Protein AF-A0A1E5FZV3-F1 (afdb_monomer_lite)

Sequence (337 aa):
MTRLLKSSIAKIIMAIVLLFLLVWGAISLYYYNQHVVTIKKFPIGERFETSDGIVFIHSIELHNFDRKFDLDNPKVDFFFNKLLPITPKRFHMTVGKVFWFYNKPYNFELSTNKDVPGKIMTLNGLYVPINDDVESLYNIISADVVVEQTGYFLTGRQTGLKRFMSSNIFAFHSRDRFFVNGYDPDSNEQLIIRILDKITDETHQIKIQPQWLTKKYNYFNRPPEQYSFTPENTISEFISAAVYSDDINSAKALIHPDIQDFPWGQINHNMWSLTRTSEIYYQDRHLGYKDVFEKKILFGNLYSSDFNAIAEQSFYITQHDKEWRLIDIGSLIERDI

Organism: NCBI:txid766136

Foldseek 3Di:
DVVVVVVVVVVVVVVVVVVVVVVVVVLLVVLQVLFKWKKWKFADQDWDDFPFWIKTWQIKIKTLWDFPPPCVPVLVVCLPVPVQVPDDPVCNVVVVLVSVSSDNGIDNCLDPDPVWGKMKMKTKIKIAGPDQPPPDPLQFKFKWKAFPVPRHTRWDGWDDWDDAVPESMIITMTMDMDTVVRDPLVDQTKMKIWMAGNVVRDIDIDIDRGPIDMDIATSVRHDADPPCQDLVVLVVQLCCCVPVVVNVVSNVVQADPPDPPAPSVQSPDDQPVQWDGKYKYFPQDDPHDGRKMKIKTFGADPPDPDGDGQWIKIWIWDDDPSHIHTHHIGHIGGDDD

pLDDT: mean 89.44, std 9.22, range [49.88, 98.31]

Structure (mmCIF, N/CA/C/O backbone):
data_AF-A0A1E5FZV3-F1
#
_entry.id   AF-A0A1E5FZV3-F1
#
loop_
_atom_site.group_PDB
_atom_site.id
_atom_site.type_symbol
_atom_site.label_atom_id
_atom_site.label_alt_id
_atom_site.label_comp_id
_atom_site.label_asym_id
_atom_site.label_entity_id
_atom_site.label_seq_id
_atom_site.pdbx_PDB_ins_code
_atom_site.Cartn_x
_atom_site.Cartn_y
_atom_site.Cartn_z
_atom_site.occupancy
_atom_site.B_iso_or_equiv
_atom_site.auth_seq_id
_atom_site.auth_comp_id
_atom_site.auth_asym_id
_atom_site.auth_atom_id
_atom_site.pdbx_PDB_model_num
ATOM 1 N N . MET A 1 1 ? 53.776 21.644 -35.896 1.00 55.41 1 MET A N 1
ATOM 2 C CA . MET A 1 1 ? 52.819 22.681 -35.440 1.00 55.41 1 MET A CA 1
ATOM 3 C C . MET A 1 1 ? 51.380 22.154 -35.310 1.00 55.41 1 MET A C 1
ATOM 5 O O . MET A 1 1 ? 50.784 22.304 -34.254 1.00 55.41 1 MET A O 1
ATOM 9 N N . THR A 1 2 ? 50.845 21.432 -36.301 1.00 58.91 2 THR A N 1
ATOM 10 C CA . THR A 1 2 ? 49.480 20.849 -36.297 1.00 58.91 2 THR A CA 1
ATOM 11 C C . THR A 1 2 ? 49.184 19.830 -35.178 1.00 58.91 2 THR A C 1
ATOM 13 O O . THR A 1 2 ? 48.068 19.804 -34.665 1.00 58.91 2 THR A O 1
ATOM 16 N N . ARG A 1 3 ? 50.161 19.019 -34.734 1.00 57.06 3 ARG A N 1
ATOM 17 C CA . ARG A 1 3 ? 49.989 18.087 -33.590 1.00 57.06 3 ARG A CA 1
ATOM 18 C C . ARG A 1 3 ? 49.843 18.792 -32.230 1.00 57.06 3 ARG A C 1
ATOM 20 O O . ARG A 1 3 ? 49.067 18.331 -31.398 1.00 57.06 3 ARG A O 1
ATOM 27 N N . LEU A 1 4 ? 50.541 19.911 -32.018 1.00 57.19 4 LEU A N 1
ATOM 28 C CA . LEU A 1 4 ? 50.471 20.684 -30.768 1.00 57.19 4 LEU A CA 1
ATOM 29 C C . LEU A 1 4 ? 49.135 21.439 -30.648 1.00 57.19 4 LEU A C 1
ATOM 31 O O . LEU A 1 4 ? 48.517 21.423 -29.588 1.00 57.19 4 LEU A O 1
ATOM 35 N N . LEU A 1 5 ? 48.634 21.995 -31.758 1.00 61.34 5 LEU A N 1
ATOM 36 C CA . LEU A 1 5 ? 47.302 22.611 -31.836 1.00 61.34 5 LEU A CA 1
ATOM 37 C C . LEU A 1 5 ? 46.170 21.600 -31.576 1.00 61.34 5 LEU A C 1
ATOM 39 O O . LEU A 1 5 ? 45.280 21.882 -30.778 1.00 61.34 5 LEU A O 1
ATOM 43 N N . LYS A 1 6 ? 46.232 20.392 -32.161 1.00 66.88 6 LYS A N 1
ATOM 44 C CA . LYS A 1 6 ? 45.247 19.323 -31.893 1.00 66.88 6 LYS A CA 1
ATOM 45 C C . LYS A 1 6 ? 45.240 18.869 -30.427 1.00 66.88 6 LYS A C 1
ATOM 47 O O . LYS A 1 6 ? 44.169 18.640 -29.875 1.00 66.88 6 LYS A O 1
ATOM 52 N N . SER A 1 7 ? 46.413 18.773 -29.794 1.00 73.62 7 SER A N 1
ATOM 53 C CA . SER A 1 7 ? 46.536 18.419 -28.370 1.00 73.62 7 SER A CA 1
ATOM 54 C C . SER A 1 7 ? 45.921 19.486 -27.453 1.00 73.62 7 SER A C 1
ATOM 56 O O . SER A 1 7 ? 45.236 19.145 -26.492 1.00 73.62 7 SER A O 1
ATOM 58 N N . SER A 1 8 ? 46.097 20.772 -27.778 1.00 80.12 8 SER A N 1
ATOM 59 C CA . SER A 1 8 ? 45.497 21.882 -27.023 1.00 80.12 8 SER A CA 1
ATOM 60 C C . SER A 1 8 ? 43.967 21.911 -27.144 1.00 80.12 8 SER A C 1
ATOM 62 O O . SER A 1 8 ? 43.266 21.971 -26.136 1.00 80.12 8 SER A O 1
ATOM 64 N N . ILE A 1 9 ? 43.433 21.759 -28.362 1.00 88.62 9 ILE A N 1
ATOM 65 C CA . ILE A 1 9 ? 41.981 21.741 -28.610 1.00 88.62 9 ILE A CA 1
ATOM 66 C C . ILE A 1 9 ? 41.310 20.552 -27.908 1.00 88.62 9 ILE A C 1
ATOM 68 O O . ILE A 1 9 ? 40.277 20.725 -27.266 1.00 88.62 9 ILE A O 1
ATOM 72 N N . ALA A 1 10 ? 41.909 19.358 -27.967 1.00 89.75 10 ALA A N 1
ATOM 73 C CA . ALA A 1 10 ? 41.372 18.177 -27.291 1.00 89.75 10 ALA A CA 1
ATOM 74 C C . ALA A 1 10 ? 41.296 18.362 -25.765 1.00 89.75 10 ALA A C 1
ATOM 76 O O . ALA A 1 10 ? 40.298 17.986 -25.154 1.00 89.75 10 ALA A O 1
ATOM 77 N N . LYS A 1 11 ? 42.309 18.992 -25.152 1.00 92.50 11 LYS A N 1
ATOM 78 C CA . LYS A 1 11 ? 42.306 19.316 -23.716 1.00 92.50 11 LYS A CA 1
ATOM 79 C C . LYS A 1 11 ? 41.197 20.301 -23.350 1.00 92.50 11 LYS A C 1
ATOM 81 O O . LYS A 1 11 ? 40.550 20.112 -22.326 1.00 92.50 11 LYS A O 1
ATOM 86 N N . ILE A 1 12 ? 40.954 21.310 -24.188 1.00 93.81 12 ILE A N 1
ATOM 87 C CA . ILE A 1 12 ? 39.871 22.282 -23.980 1.00 93.81 12 ILE A CA 1
ATOM 88 C C . ILE A 1 12 ? 38.505 21.594 -24.075 1.00 93.81 12 ILE A C 1
ATOM 90 O O . ILE A 1 12 ? 37.686 21.753 -23.175 1.00 93.81 12 ILE A O 1
ATOM 94 N N . ILE A 1 13 ? 38.269 20.781 -25.112 1.00 95.00 13 ILE A N 1
ATOM 95 C CA . ILE A 1 13 ? 37.017 20.017 -25.258 1.00 95.00 13 ILE A CA 1
ATOM 96 C C . ILE A 1 13 ? 36.813 19.099 -24.050 1.00 95.00 13 ILE A C 1
ATOM 98 O O . ILE A 1 13 ? 35.733 19.083 -23.468 1.00 95.00 13 ILE A O 1
ATOM 102 N N . MET A 1 14 ? 37.856 18.376 -23.633 1.00 96.06 14 MET A N 1
ATOM 103 C CA . MET A 1 14 ? 37.793 17.503 -22.462 1.00 96.06 14 MET A CA 1
ATOM 104 C C . MET A 1 14 ? 37.457 18.286 -21.187 1.00 96.06 14 MET A C 1
ATOM 106 O O . MET A 1 14 ? 36.609 17.847 -20.418 1.00 96.06 14 MET A O 1
ATOM 110 N N . ALA A 1 15 ? 38.062 19.459 -20.979 1.00 96.12 15 ALA A N 1
ATOM 111 C CA . ALA A 1 15 ? 37.757 20.317 -19.837 1.00 96.12 15 ALA A CA 1
ATOM 112 C C . ALA A 1 15 ? 36.300 20.808 -19.851 1.00 96.12 15 ALA A C 1
ATOM 114 O O . ALA A 1 15 ? 35.645 20.790 -18.812 1.00 96.12 15 ALA A O 1
ATOM 115 N N . ILE A 1 16 ? 35.768 21.184 -21.019 1.00 96.62 16 ILE A N 1
ATOM 116 C CA . ILE A 1 16 ? 34.362 21.591 -21.176 1.00 96.62 16 ILE A CA 1
ATOM 117 C C . ILE A 1 16 ? 33.421 20.424 -20.865 1.00 96.62 16 ILE A C 1
ATOM 119 O O . ILE A 1 16 ? 32.456 20.599 -20.125 1.00 96.62 16 ILE A O 1
ATOM 123 N N . VAL A 1 17 ? 33.708 19.227 -21.386 1.00 96.81 17 VAL A N 1
ATOM 124 C CA . VAL A 1 17 ? 32.912 18.022 -21.109 1.00 96.81 17 VAL A CA 1
ATOM 125 C C . VAL A 1 17 ? 32.944 17.684 -19.618 1.00 96.81 17 VAL A C 1
ATOM 127 O O . VAL A 1 17 ? 31.898 17.413 -19.036 1.00 96.81 17 VAL A O 1
ATOM 130 N N . LEU A 1 18 ? 34.112 17.754 -18.976 1.00 97.19 18 LEU A N 1
ATOM 131 C CA . LEU A 1 18 ? 34.241 17.524 -17.536 1.00 97.19 18 LEU A CA 1
ATOM 132 C C . LEU A 1 18 ? 33.460 18.558 -16.722 1.00 97.19 18 LEU A C 1
ATOM 134 O O . LEU A 1 18 ? 32.739 18.179 -15.804 1.00 97.19 18 LEU A O 1
ATOM 138 N N . LEU A 1 19 ? 33.546 19.843 -17.075 1.00 97.44 19 LEU A N 1
ATOM 139 C CA . LEU A 1 19 ? 32.776 20.898 -16.417 1.00 97.44 19 LEU A CA 1
ATOM 140 C C . LEU A 1 19 ? 31.269 20.659 -16.564 1.00 97.44 19 LEU A C 1
ATOM 142 O O . LEU A 1 19 ? 30.533 20.754 -15.584 1.00 97.44 19 LEU A O 1
ATOM 146 N N . PHE A 1 20 ? 30.814 20.298 -17.765 1.00 97.44 20 PHE A N 1
ATOM 147 C CA . PHE A 1 20 ? 29.417 19.959 -18.015 1.00 97.44 20 PHE A CA 1
ATOM 148 C C . PHE A 1 20 ? 28.961 18.770 -17.159 1.00 97.44 20 PHE A C 1
ATOM 150 O O . PHE A 1 20 ? 27.920 18.851 -16.511 1.00 97.44 20 PHE A O 1
ATOM 157 N N . LEU A 1 21 ? 29.756 17.698 -17.095 1.00 97.44 21 LEU A N 1
ATOM 158 C CA . LEU A 1 21 ? 29.459 16.527 -16.267 1.00 97.44 21 LEU A CA 1
ATOM 159 C C . LEU A 1 21 ? 29.443 16.858 -14.770 1.00 97.44 21 LEU A C 1
ATOM 161 O O . LEU A 1 21 ? 28.591 16.341 -14.055 1.00 97.44 21 LEU A O 1
ATOM 165 N N . LEU A 1 22 ? 30.331 17.736 -14.295 1.00 97.69 22 LEU A N 1
ATOM 166 C CA . LEU A 1 22 ? 30.345 18.192 -12.902 1.00 97.69 22 LEU A CA 1
ATOM 167 C C . LEU A 1 22 ? 29.087 18.993 -12.557 1.00 97.69 22 LEU A C 1
ATOM 169 O O . LEU A 1 22 ? 28.439 18.710 -11.549 1.00 97.69 22 LEU A O 1
ATOM 173 N N . VAL A 1 23 ? 28.707 19.955 -13.404 1.00 97.44 23 VAL A N 1
ATOM 174 C CA . VAL A 1 23 ? 27.480 20.746 -13.221 1.00 97.44 23 VAL A CA 1
ATOM 175 C C . VAL A 1 23 ? 26.252 19.838 -13.260 1.00 97.44 23 VAL A C 1
ATOM 177 O O . VAL A 1 23 ? 25.389 19.915 -12.385 1.00 97.44 23 VAL A O 1
ATOM 180 N N . TRP A 1 24 ? 26.191 18.928 -14.233 1.00 96.69 24 TRP A N 1
ATOM 181 C CA . TRP A 1 24 ? 25.109 17.956 -14.347 1.00 96.69 24 TRP A CA 1
ATOM 182 C C . TRP A 1 24 ? 25.044 17.013 -13.137 1.00 96.69 24 TRP A C 1
ATOM 184 O O . TRP A 1 24 ? 23.954 16.745 -12.625 1.00 96.69 24 TRP A O 1
ATOM 194 N N . GLY A 1 25 ? 26.191 16.562 -12.628 1.00 97.69 25 GLY A N 1
ATOM 195 C CA . GLY A 1 25 ? 26.296 15.747 -11.420 1.00 97.69 25 GLY A CA 1
ATOM 196 C C . GLY A 1 25 ? 25.789 16.479 -10.177 1.00 97.69 25 GLY A C 1
ATOM 197 O O . GLY A 1 25 ? 24.990 15.921 -9.429 1.00 97.69 25 GLY A O 1
ATOM 198 N N . ALA A 1 26 ? 26.164 17.748 -9.996 1.00 97.50 26 ALA A N 1
ATOM 199 C CA . ALA A 1 26 ? 25.691 18.576 -8.885 1.00 97.50 26 ALA A CA 1
ATOM 200 C C . ALA A 1 26 ? 24.166 18.791 -8.925 1.00 97.50 26 ALA A C 1
ATOM 202 O O . ALA A 1 26 ? 23.488 18.629 -7.909 1.00 97.50 26 ALA A O 1
ATOM 203 N N . ILE A 1 27 ? 23.607 19.085 -10.106 1.00 96.00 27 ILE A N 1
ATOM 204 C CA . ILE A 1 27 ? 22.152 19.205 -10.298 1.00 96.00 27 ILE A CA 1
ATOM 205 C C . ILE A 1 27 ? 21.464 17.868 -10.005 1.00 96.00 27 ILE A C 1
ATOM 207 O O . ILE A 1 27 ? 20.441 17.825 -9.323 1.00 96.00 27 ILE A O 1
ATOM 211 N N . SER A 1 28 ? 22.026 16.762 -10.489 1.00 96.12 28 SER A N 1
ATOM 212 C CA . SER A 1 28 ? 21.455 15.431 -10.278 1.00 96.12 28 SER A CA 1
ATOM 213 C C . SER A 1 28 ? 21.471 15.029 -8.806 1.00 96.12 28 SER A C 1
ATOM 215 O O . SER A 1 28 ? 20.482 14.491 -8.319 1.00 96.12 28 SER A O 1
ATOM 217 N N . LEU A 1 29 ? 22.538 15.358 -8.072 1.00 96.31 29 LEU A N 1
ATOM 218 C CA . LEU A 1 29 ? 22.616 15.152 -6.627 1.00 96.31 29 LEU A CA 1
ATOM 219 C C . LEU A 1 29 ? 21.570 15.988 -5.876 1.00 96.31 29 LEU A C 1
ATOM 221 O O . LEU A 1 29 ? 20.912 15.473 -4.971 1.00 96.31 29 LEU A O 1
ATOM 225 N N . TYR A 1 30 ? 21.369 17.250 -6.274 1.00 95.38 30 TYR A N 1
ATOM 226 C CA . TYR A 1 30 ? 20.310 18.092 -5.714 1.00 95.38 30 TYR A CA 1
ATOM 227 C C . TYR A 1 30 ? 18.936 17.431 -5.863 1.00 95.38 30 TYR A C 1
ATOM 229 O O . TYR A 1 30 ? 18.224 17.286 -4.870 1.00 95.38 30 TYR A O 1
ATOM 237 N N . TYR A 1 31 ? 18.581 16.981 -7.072 1.00 93.75 31 TYR A N 1
ATOM 238 C CA . TYR A 1 31 ? 17.298 16.319 -7.314 1.00 93.75 31 TYR A CA 1
ATOM 239 C C . TYR A 1 31 ? 17.195 14.964 -6.622 1.00 93.75 31 TYR A C 1
ATOM 241 O O . TYR A 1 31 ? 16.160 14.689 -6.027 1.00 93.75 31 TYR A O 1
ATOM 249 N N . TYR A 1 32 ? 18.259 14.159 -6.603 1.00 95.00 32 TYR A N 1
ATOM 250 C CA . TYR A 1 32 ? 18.288 12.903 -5.853 1.00 95.00 32 TYR A CA 1
ATOM 251 C C . TYR A 1 32 ? 17.895 13.114 -4.386 1.00 95.00 32 TYR A C 1
ATOM 253 O O . TYR A 1 32 ? 17.026 12.407 -3.878 1.00 95.00 32 TYR A O 1
ATOM 261 N N . ASN A 1 33 ? 18.447 14.142 -3.735 1.00 92.75 33 ASN A N 1
ATOM 262 C CA . ASN A 1 33 ? 18.107 14.476 -2.352 1.00 92.75 33 ASN A CA 1
ATOM 263 C C . ASN A 1 33 ? 16.641 14.912 -2.177 1.00 92.75 33 ASN A C 1
ATOM 265 O O . ASN A 1 33 ? 16.078 14.690 -1.111 1.00 92.75 33 ASN A O 1
ATOM 269 N N . GLN A 1 34 ? 15.990 15.465 -3.210 1.00 91.38 34 GLN A N 1
ATOM 270 C CA . GLN A 1 34 ? 14.550 15.772 -3.177 1.00 91.38 34 GLN A CA 1
ATOM 271 C C . GLN A 1 34 ? 13.666 14.515 -3.197 1.00 91.38 34 GLN A C 1
ATOM 273 O O . GLN A 1 34 ? 12.489 14.605 -2.859 1.00 91.38 34 GLN A O 1
ATOM 278 N N . HIS A 1 35 ? 14.205 13.357 -3.592 1.00 92.06 35 HIS A N 1
ATOM 279 C CA . HIS A 1 35 ? 13.487 12.077 -3.559 1.00 92.06 35 HIS A CA 1
ATOM 280 C C . HIS A 1 35 ? 13.679 11.318 -2.247 1.00 92.06 35 HIS A C 1
ATOM 282 O O . HIS A 1 35 ? 12.985 10.325 -2.029 1.00 92.06 35 HIS A O 1
ATOM 288 N N . VAL A 1 36 ? 14.619 11.739 -1.394 1.00 94.31 36 VAL A N 1
ATOM 289 C CA . VAL A 1 36 ? 14.908 11.047 -0.136 1.00 94.31 36 VAL A CA 1
ATOM 290 C C . VAL A 1 36 ? 13.823 11.370 0.884 1.00 94.31 36 VAL A C 1
ATOM 292 O O . VAL A 1 36 ? 13.725 12.491 1.377 1.00 94.31 36 VAL A O 1
ATOM 295 N N . VAL A 1 37 ? 13.018 10.367 1.220 1.00 94.44 37 VAL A N 1
ATOM 296 C CA . VAL A 1 37 ? 11.898 10.494 2.159 1.00 94.44 37 VAL A CA 1
ATOM 297 C C . VAL A 1 37 ? 11.927 9.386 3.201 1.00 94.44 37 VAL A C 1
ATOM 299 O O . VAL A 1 37 ? 12.555 8.345 3.006 1.00 94.44 37 VAL A O 1
ATOM 302 N N . THR A 1 38 ? 11.268 9.608 4.337 1.00 93.75 38 THR A N 1
ATOM 303 C CA . THR A 1 38 ? 11.193 8.628 5.426 1.00 93.75 38 THR A CA 1
ATOM 304 C C . THR A 1 38 ? 9.741 8.377 5.797 1.00 93.75 38 THR A C 1
ATOM 306 O O . THR A 1 38 ? 8.978 9.318 6.005 1.00 93.75 38 THR A O 1
ATOM 309 N N . ILE A 1 39 ? 9.382 7.100 5.909 1.00 95.38 39 ILE A N 1
ATOM 310 C CA . ILE A 1 39 ? 8.094 6.669 6.452 1.00 95.38 39 ILE A CA 1
ATOM 311 C C . ILE A 1 39 ? 8.384 5.841 7.701 1.00 95.38 39 ILE A C 1
ATOM 313 O O . ILE A 1 39 ? 9.168 4.889 7.646 1.00 95.38 39 ILE A O 1
ATOM 317 N N . LYS A 1 40 ? 7.765 6.208 8.823 1.00 95.56 40 LYS A N 1
ATOM 318 C CA . LYS A 1 40 ? 7.676 5.344 10.004 1.00 95.56 40 LYS A CA 1
ATOM 319 C C . LYS A 1 40 ? 6.318 4.638 9.956 1.00 95.56 40 LYS A C 1
ATOM 321 O O . LYS A 1 40 ? 5.302 5.320 9.890 1.00 95.56 40 LYS A O 1
ATOM 326 N N . LYS A 1 41 ? 6.283 3.306 9.964 1.00 95.69 41 LYS A N 1
ATOM 327 C CA . LYS A 1 41 ? 5.049 2.499 9.938 1.00 95.69 41 LYS A CA 1
ATOM 328 C C . LYS A 1 41 ? 4.896 1.731 11.249 1.00 95.69 41 LYS A C 1
ATOM 330 O O . LYS A 1 41 ? 5.875 1.201 11.766 1.00 95.69 41 LYS A O 1
ATOM 335 N N . PHE A 1 42 ? 3.674 1.642 11.755 1.00 95.75 42 PHE A N 1
ATOM 336 C CA . PHE A 1 42 ? 3.296 0.762 12.853 1.00 95.75 42 PHE A CA 1
ATOM 337 C C . PHE A 1 42 ? 2.165 -0.169 12.384 1.00 95.75 42 PHE A C 1
ATOM 339 O O . PHE A 1 42 ? 1.047 0.310 12.163 1.00 95.75 42 PHE A O 1
ATOM 346 N N . PRO A 1 43 ? 2.439 -1.468 12.157 1.00 95.25 43 PRO A N 1
ATOM 347 C CA . PRO A 1 43 ? 1.413 -2.432 11.776 1.00 95.25 43 PRO A CA 1
ATOM 348 C C . PRO A 1 43 ? 0.529 -2.788 12.979 1.00 95.25 43 PRO A C 1
ATOM 350 O O . PRO A 1 43 ? 1.016 -3.009 14.094 1.00 95.25 43 PRO A O 1
ATOM 353 N N . ILE A 1 44 ? -0.777 -2.867 12.735 1.00 94.12 44 ILE A N 1
ATOM 354 C CA . ILE A 1 44 ? -1.808 -3.065 13.759 1.00 94.12 44 ILE A CA 1
ATOM 355 C C . ILE A 1 44 ? -2.493 -4.412 13.538 1.00 94.12 44 ILE A C 1
ATOM 357 O O . ILE A 1 44 ? -2.221 -5.325 14.308 1.00 94.12 44 ILE A O 1
ATOM 361 N N . GLY A 1 45 ? -3.255 -4.563 12.451 1.00 92.12 45 GLY A N 1
ATOM 362 C CA . GLY A 1 45 ? -3.945 -5.813 12.115 1.00 92.12 45 GLY A CA 1
ATOM 363 C C . GLY A 1 45 ? -5.134 -6.117 13.023 1.00 92.12 45 GLY A C 1
ATOM 364 O O . GLY A 1 45 ? -5.298 -7.252 13.446 1.00 92.12 45 GLY A O 1
ATOM 365 N N . GLU A 1 46 ? -5.930 -5.097 13.339 1.00 94.62 46 GLU A N 1
ATOM 366 C CA . GLU A 1 46 ? -7.085 -5.209 14.239 1.00 94.62 46 GLU A CA 1
ATOM 367 C C . GLU A 1 46 ? -8.397 -5.199 13.456 1.00 94.62 46 GLU A C 1
ATOM 369 O O . GLU A 1 46 ? -8.504 -4.533 12.422 1.00 94.62 46 GLU A O 1
ATOM 374 N N . ARG A 1 47 ? -9.401 -5.910 13.974 1.00 94.56 47 ARG A N 1
ATOM 375 C CA . ARG A 1 47 ? -10.731 -6.058 13.371 1.00 94.56 47 ARG A CA 1
ATOM 376 C C . ARG A 1 47 ? -11.802 -5.571 14.341 1.00 94.56 47 ARG A C 1
ATOM 378 O O . ARG A 1 47 ? -11.808 -5.964 15.503 1.00 94.56 47 ARG A O 1
ATOM 385 N N . PHE A 1 48 ? -12.745 -4.787 13.834 1.00 94.62 48 PHE A N 1
ATOM 386 C CA . PHE A 1 48 ? -13.905 -4.305 14.577 1.00 94.62 48 PHE A CA 1
ATOM 387 C C . PHE A 1 48 ? -15.179 -4.620 13.814 1.00 94.62 48 PHE A C 1
ATOM 389 O O . PHE A 1 48 ? -15.240 -4.429 12.600 1.00 94.62 48 PHE A O 1
ATOM 396 N N . GLU A 1 49 ? -16.194 -5.072 14.533 1.00 94.50 49 GLU A N 1
ATOM 397 C CA . GLU A 1 49 ? -17.549 -5.170 14.002 1.00 94.50 49 GLU A CA 1
ATOM 398 C C . GLU A 1 49 ? -18.261 -3.853 14.276 1.00 94.50 49 GLU A C 1
ATOM 400 O O . GLU A 1 49 ? -18.151 -3.304 15.369 1.00 94.50 49 GLU A O 1
ATOM 405 N N . THR A 1 50 ? -18.956 -3.343 13.269 1.00 93.06 50 THR A N 1
ATOM 406 C CA . THR A 1 50 ? -19.847 -2.188 13.372 1.00 93.06 50 THR A CA 1
ATOM 407 C C . THR A 1 50 ? -21.256 -2.636 13.006 1.00 93.06 50 THR A C 1
ATOM 409 O O . THR A 1 50 ? -21.447 -3.707 12.430 1.00 93.06 50 THR A O 1
ATOM 412 N N . SER A 1 51 ? -22.255 -1.809 13.284 1.00 92.25 51 SER A N 1
ATOM 413 C CA . SER A 1 51 ? -23.657 -2.123 12.989 1.00 92.25 51 SER A CA 1
ATOM 414 C C . SER A 1 51 ? -23.929 -2.443 11.514 1.00 92.25 51 SER A C 1
ATOM 416 O O . SER A 1 51 ? -24.790 -3.270 11.227 1.00 92.25 51 SER A O 1
ATOM 418 N N . ASP A 1 52 ? -23.176 -1.834 10.595 1.00 91.62 52 ASP A N 1
ATOM 419 C CA . ASP A 1 52 ? -23.356 -1.995 9.146 1.00 91.62 52 ASP A CA 1
ATOM 420 C C . ASP A 1 52 ? -22.138 -2.621 8.438 1.00 91.62 52 ASP A C 1
ATOM 422 O O . ASP A 1 52 ? -21.988 -2.517 7.222 1.00 91.62 52 ASP A O 1
ATOM 426 N N . GLY A 1 53 ? -21.196 -3.238 9.162 1.00 93.75 53 GLY A N 1
ATOM 427 C CA . GLY A 1 53 ? -19.988 -3.753 8.511 1.00 93.75 53 GLY A CA 1
ATOM 428 C C . GLY A 1 53 ? -18.870 -4.225 9.422 1.00 93.75 53 GLY A C 1
ATOM 429 O O . GLY A 1 53 ? -19.026 -4.413 10.625 1.00 93.75 53 GLY A O 1
ATOM 430 N N . ILE A 1 54 ? -17.711 -4.417 8.803 1.00 95.44 54 ILE A N 1
ATOM 431 C CA . ILE A 1 54 ? -16.469 -4.819 9.454 1.00 95.44 54 ILE A CA 1
ATOM 432 C C . ILE A 1 54 ? -15.381 -3.820 9.067 1.00 95.44 54 ILE A C 1
ATOM 434 O O . ILE A 1 54 ? -15.177 -3.520 7.888 1.00 95.44 54 ILE A O 1
ATOM 438 N N . VAL A 1 55 ? -14.655 -3.321 10.063 1.00 95.50 55 VAL A N 1
ATOM 439 C CA . VAL A 1 55 ? -13.508 -2.427 9.893 1.00 95.50 55 VAL A CA 1
ATOM 440 C C . VAL A 1 55 ? -12.228 -3.183 10.214 1.00 95.50 55 VAL A C 1
ATOM 442 O O . VAL A 1 55 ? -12.050 -3.679 11.322 1.00 95.50 55 VAL A O 1
ATOM 445 N N . PHE A 1 56 ? -11.296 -3.198 9.267 1.00 96.06 56 PHE A N 1
ATOM 446 C CA . PHE A 1 56 ? -9.937 -3.691 9.464 1.00 96.06 56 PHE A CA 1
ATOM 447 C C . PHE A 1 56 ? -8.973 -2.513 9.547 1.00 96.06 56 PHE A C 1
ATOM 449 O O . PHE A 1 56 ? -8.846 -1.736 8.600 1.00 96.06 56 PHE A O 1
ATOM 456 N N . ILE A 1 57 ? -8.248 -2.392 10.654 1.00 96.06 57 ILE A N 1
ATOM 457 C CA . ILE A 1 57 ? -7.190 -1.400 10.829 1.00 96.06 57 ILE A CA 1
ATOM 458 C C . ILE A 1 57 ? -5.842 -2.050 10.559 1.00 96.06 57 ILE A C 1
ATOM 460 O O . ILE A 1 57 ? -5.337 -2.858 11.337 1.00 96.06 57 ILE A O 1
ATOM 464 N N . HIS A 1 58 ? -5.225 -1.658 9.448 1.00 95.62 58 HIS A N 1
ATOM 465 C CA . HIS A 1 58 ? -3.989 -2.276 8.994 1.00 95.62 58 HIS A CA 1
ATOM 466 C C . HIS A 1 58 ? -2.756 -1.637 9.636 1.00 95.62 58 HIS A C 1
ATOM 468 O O . HIS A 1 58 ? -1.886 -2.338 10.156 1.00 95.62 58 HIS A O 1
ATOM 474 N N . SER A 1 59 ? -2.642 -0.308 9.596 1.00 96.25 59 SER A N 1
ATOM 475 C CA . SER A 1 59 ? -1.446 0.376 10.095 1.00 96.25 59 SER A CA 1
ATOM 476 C C . SER A 1 59 ? -1.657 1.861 10.338 1.00 96.25 59 SER A C 1
ATOM 478 O O . SER A 1 59 ? -2.500 2.481 9.693 1.00 96.25 59 SER A O 1
ATOM 480 N N . ILE A 1 60 ? -0.784 2.444 11.156 1.00 96.00 60 ILE A N 1
ATOM 481 C CA . ILE A 1 60 ? -0.550 3.889 11.182 1.00 96.00 60 ILE A CA 1
ATOM 482 C C . ILE A 1 60 ? 0.806 4.178 10.550 1.00 96.00 60 ILE A C 1
ATOM 484 O O . ILE A 1 60 ? 1.774 3.442 10.743 1.00 96.00 60 ILE A O 1
ATOM 488 N N . GLU A 1 61 ? 0.882 5.266 9.803 1.00 95.88 61 GLU A N 1
ATOM 489 C CA . GLU A 1 61 ? 2.096 5.749 9.175 1.00 95.88 61 GLU A CA 1
ATOM 490 C C . GLU A 1 61 ? 2.353 7.210 9.524 1.00 95.88 61 GLU A C 1
ATOM 492 O O . GLU A 1 61 ? 1.437 8.026 9.611 1.00 95.88 61 GLU A O 1
ATOM 497 N N . LEU A 1 62 ? 3.629 7.543 9.672 1.00 94.69 62 LEU A N 1
ATOM 498 C CA . LEU A 1 62 ? 4.127 8.896 9.832 1.00 94.69 62 LEU A CA 1
ATOM 499 C C . LEU A 1 62 ? 5.036 9.252 8.671 1.00 94.69 62 LEU A C 1
ATOM 501 O O . LEU A 1 62 ? 6.021 8.563 8.390 1.00 94.69 62 LEU A O 1
ATOM 505 N N . HIS A 1 63 ? 4.718 10.372 8.039 1.00 93.94 63 HIS A N 1
ATOM 506 C CA . HIS A 1 63 ? 5.394 10.866 6.853 1.00 93.94 63 HIS A CA 1
ATOM 507 C C . HIS A 1 63 ? 6.015 12.225 7.171 1.00 93.94 63 HIS A C 1
ATOM 509 O O . HIS A 1 63 ? 5.381 13.095 7.774 1.00 93.94 63 HIS A O 1
ATOM 515 N N . ASN A 1 64 ? 7.263 12.423 6.746 1.00 90.44 64 ASN A N 1
ATOM 516 C CA . ASN A 1 64 ? 7.930 13.729 6.787 1.00 90.44 64 ASN A CA 1
ATOM 517 C C . ASN A 1 64 ? 7.735 14.533 5.489 1.00 90.44 64 ASN A C 1
ATOM 519 O O . ASN A 1 64 ? 8.482 15.473 5.224 1.00 90.44 64 ASN A O 1
ATOM 523 N N . PHE A 1 65 ? 6.780 14.122 4.658 1.00 91.94 65 PHE A N 1
ATOM 524 C CA . PHE A 1 65 ? 6.526 14.692 3.347 1.00 91.94 65 PHE A CA 1
ATOM 525 C C . PHE A 1 65 ? 5.054 14.535 2.955 1.00 91.94 65 PHE A C 1
ATOM 527 O O . PHE A 1 65 ? 4.346 13.668 3.461 1.00 91.94 65 PHE A O 1
ATOM 534 N N . ASP A 1 66 ? 4.620 15.356 2.007 1.00 89.69 66 ASP A N 1
ATOM 535 C CA . ASP A 1 66 ? 3.355 15.223 1.293 1.00 89.69 66 ASP A CA 1
ATOM 536 C C . ASP A 1 66 ? 3.638 14.929 -0.185 1.00 89.69 66 ASP A C 1
ATOM 538 O O . ASP A 1 66 ? 4.604 15.447 -0.746 1.00 89.69 66 ASP A O 1
ATOM 542 N N . ARG A 1 67 ? 2.822 14.098 -0.832 1.00 87.44 67 ARG A N 1
ATOM 543 C CA . ARG A 1 67 ? 2.979 13.783 -2.257 1.00 87.44 67 ARG A CA 1
ATOM 544 C C . ARG A 1 67 ? 2.320 14.857 -3.099 1.00 87.44 67 ARG A C 1
ATOM 546 O O . ARG A 1 67 ? 1.160 15.193 -2.895 1.00 87.44 67 ARG A O 1
ATOM 553 N N . LYS A 1 68 ? 3.046 15.351 -4.096 1.00 83.12 68 LYS A N 1
ATOM 554 C CA . LYS A 1 68 ? 2.492 16.241 -5.113 1.00 83.12 68 LYS A CA 1
ATOM 555 C C . LYS A 1 68 ? 1.867 15.393 -6.215 1.00 83.12 68 LYS A C 1
ATOM 557 O O . LYS A 1 68 ? 2.574 14.876 -7.076 1.00 83.12 68 LYS A O 1
ATOM 562 N N . PHE A 1 69 ? 0.545 15.264 -6.180 1.00 64.94 69 PHE A N 1
ATOM 563 C CA . PHE A 1 69 ? -0.262 14.681 -7.256 1.00 64.94 69 PHE A CA 1
ATOM 564 C C . PHE A 1 69 ? -0.701 15.770 -8.234 1.00 64.94 69 PHE A C 1
ATOM 566 O O . PHE A 1 69 ? -1.883 15.945 -8.500 1.00 64.94 69 PHE A O 1
ATOM 573 N N . ASP A 1 70 ? 0.243 16.578 -8.699 1.00 57.84 70 ASP A N 1
ATOM 574 C CA . ASP A 1 70 ? -0.102 17.750 -9.494 1.00 57.84 70 ASP A CA 1
ATOM 575 C C . ASP A 1 70 ? -0.152 17.341 -10.972 1.00 57.84 70 ASP A C 1
ATOM 577 O O . ASP A 1 70 ? 0.858 17.378 -11.682 1.00 57.84 70 ASP A O 1
ATOM 581 N N . LEU A 1 71 ? -1.314 16.829 -11.394 1.00 54.72 71 LEU A N 1
ATOM 582 C CA . LEU A 1 71 ? -1.614 16.524 -12.799 1.00 54.72 71 LEU A CA 1
ATOM 583 C C . LEU A 1 71 ? -1.662 17.806 -13.642 1.00 54.72 71 LEU A C 1
ATOM 585 O O . LEU A 1 71 ? -1.268 17.769 -14.802 1.00 54.72 71 LEU A O 1
ATOM 589 N N . ASP A 1 72 ? -2.004 18.939 -13.023 1.00 49.88 72 ASP A N 1
ATOM 590 C CA . ASP A 1 72 ? -2.012 20.274 -13.636 1.00 49.88 72 ASP A CA 1
ATOM 591 C C . ASP A 1 72 ? -0.618 20.924 -13.662 1.00 49.88 72 ASP A C 1
ATOM 593 O O . ASP A 1 72 ? -0.454 22.113 -13.943 1.00 49.88 72 ASP A O 1
ATOM 597 N N . ASN A 1 73 ? 0.432 20.153 -13.365 1.00 66.94 73 ASN A N 1
ATOM 598 C CA . ASN A 1 73 ? 1.793 20.643 -13.439 1.00 66.94 73 ASN A CA 1
ATOM 599 C C . ASN A 1 73 ? 2.147 20.943 -14.908 1.00 66.94 73 ASN A C 1
ATOM 601 O O . ASN A 1 73 ? 2.240 20.008 -15.709 1.00 66.94 73 ASN A O 1
ATOM 605 N N . PRO A 1 74 ? 2.489 22.196 -15.270 1.00 69.06 74 PRO A N 1
ATOM 606 C CA . PRO A 1 74 ? 2.824 22.573 -16.649 1.00 69.06 74 PRO A CA 1
ATOM 607 C C . PRO A 1 74 ? 3.967 21.744 -17.252 1.00 69.06 74 PRO A C 1
ATOM 609 O O . PRO A 1 74 ? 4.134 21.657 -18.470 1.00 69.06 74 PRO A O 1
ATOM 612 N N . LYS A 1 75 ? 4.795 21.130 -16.399 1.00 73.75 75 LYS A N 1
ATOM 613 C CA . LYS A 1 75 ? 5.855 20.220 -16.827 1.00 73.75 75 LYS A CA 1
ATOM 614 C C . LYS A 1 75 ? 5.299 18.878 -17.312 1.00 73.75 75 LYS A C 1
ATOM 616 O O . LYS A 1 75 ? 5.865 18.314 -18.244 1.00 73.75 75 LYS A O 1
ATOM 621 N N . VAL A 1 76 ? 4.247 18.356 -16.679 1.00 75.62 76 VAL A N 1
ATOM 622 C CA . VAL A 1 76 ? 3.573 17.108 -17.075 1.00 75.62 76 VAL A CA 1
ATOM 623 C C . VAL A 1 76 ? 2.928 17.297 -18.446 1.00 75.62 76 VAL A C 1
ATOM 625 O O . VAL A 1 76 ? 3.179 16.495 -19.346 1.00 75.62 76 VAL A O 1
ATOM 628 N N . ASP A 1 77 ? 2.253 18.427 -18.659 1.00 77.88 77 ASP A N 1
ATOM 629 C CA . ASP A 1 77 ? 1.740 18.820 -19.976 1.00 77.88 77 ASP A CA 1
ATOM 630 C C . ASP A 1 77 ? 2.846 18.934 -21.023 1.00 77.88 77 ASP A C 1
ATOM 632 O O . ASP A 1 77 ? 2.723 18.407 -22.129 1.00 77.88 77 ASP A O 1
ATOM 636 N N . PHE A 1 78 ? 3.961 19.593 -20.693 1.00 81.50 78 PHE A N 1
ATOM 637 C CA . PHE A 1 78 ? 5.110 19.666 -21.595 1.00 81.50 78 PHE A CA 1
ATOM 638 C C . PHE A 1 78 ? 5.635 18.268 -21.960 1.00 81.50 78 PHE A C 1
ATOM 640 O O . PHE A 1 78 ? 5.942 18.004 -23.126 1.00 81.50 78 PHE A O 1
ATOM 647 N N . PHE A 1 79 ? 5.730 17.362 -20.985 1.00 83.62 79 PHE A N 1
ATOM 648 C CA . PHE A 1 79 ? 6.193 15.999 -21.209 1.00 83.62 79 PHE A CA 1
ATOM 649 C C . PHE A 1 79 ? 5.275 15.246 -22.178 1.00 83.62 79 PHE A C 1
ATOM 651 O O . PHE A 1 79 ? 5.753 14.775 -23.211 1.00 83.62 79 PHE A O 1
ATOM 658 N N . PHE A 1 80 ? 3.975 15.168 -21.886 1.00 82.75 80 PHE A N 1
ATOM 659 C CA . PHE A 1 80 ? 3.032 14.383 -22.686 1.00 82.75 80 PHE A CA 1
ATOM 660 C C . PHE A 1 80 ? 2.729 15.014 -24.048 1.00 82.75 80 PHE A C 1
ATOM 662 O O . PHE A 1 80 ? 2.670 14.294 -25.043 1.00 82.75 80 PHE A O 1
ATOM 669 N N . ASN A 1 81 ? 2.607 16.343 -24.121 1.00 84.81 81 ASN A N 1
ATOM 670 C CA . ASN A 1 81 ? 2.165 17.024 -25.341 1.00 84.81 81 ASN A CA 1
ATOM 671 C C . ASN A 1 81 ? 3.315 17.475 -26.252 1.00 84.81 81 ASN A C 1
ATOM 673 O O . ASN A 1 81 ? 3.090 17.686 -27.442 1.00 84.81 81 ASN A O 1
ATOM 677 N N . LYS A 1 82 ? 4.545 17.639 -25.736 1.00 87.62 82 LYS A N 1
ATOM 678 C CA . LYS A 1 82 ? 5.688 18.111 -26.545 1.00 87.62 82 LYS A CA 1
ATOM 679 C C . LYS A 1 82 ? 6.829 17.108 -26.642 1.00 87.62 82 LYS A C 1
ATOM 681 O O . LYS A 1 82 ? 7.330 16.885 -27.739 1.00 87.62 82 LYS A O 1
ATOM 686 N N . LEU A 1 83 ? 7.255 16.507 -25.529 1.00 87.38 83 LEU A N 1
ATOM 687 C CA . LEU A 1 83 ? 8.450 15.655 -25.515 1.00 87.38 83 LEU A CA 1
ATOM 688 C C . LEU A 1 83 ? 8.162 14.211 -25.951 1.00 87.38 83 LEU A C 1
ATOM 690 O O . LEU A 1 83 ? 8.912 13.633 -26.738 1.00 87.38 83 LEU A O 1
ATOM 694 N N . LEU A 1 84 ? 7.081 13.617 -25.451 1.00 88.44 84 LEU A N 1
ATOM 695 C CA . LEU A 1 84 ? 6.729 12.226 -25.723 1.00 88.44 84 LEU A CA 1
ATOM 696 C C . LEU A 1 84 ? 6.420 11.952 -27.212 1.00 88.44 84 LEU A C 1
ATOM 698 O O . LEU A 1 84 ? 6.938 10.956 -27.725 1.00 88.44 84 LEU A O 1
ATOM 702 N N . PRO A 1 85 ? 5.686 12.817 -27.949 1.00 91.56 85 PRO A N 1
ATOM 703 C CA . PRO A 1 85 ? 5.341 12.566 -29.353 1.00 91.56 85 PRO A CA 1
ATOM 704 C C . PRO A 1 85 ? 6.550 12.543 -30.296 1.00 91.56 85 PRO A C 1
ATOM 706 O O . PRO A 1 85 ? 6.556 11.796 -31.271 1.00 91.56 85 PRO A O 1
ATOM 709 N N . ILE A 1 86 ? 7.590 13.333 -29.999 1.00 93.19 86 ILE A N 1
ATOM 710 C CA . ILE A 1 86 ? 8.828 13.395 -30.800 1.00 93.19 86 ILE A CA 1
ATOM 711 C C . ILE A 1 86 ? 9.857 12.336 -30.384 1.00 93.19 86 ILE A C 1
ATOM 713 O O . ILE A 1 86 ? 10.855 12.122 -31.072 1.00 93.19 86 ILE A O 1
ATOM 717 N N . THR A 1 87 ? 9.638 11.674 -29.246 1.00 90.88 87 THR A N 1
ATOM 718 C CA . THR A 1 87 ? 10.534 10.638 -28.738 1.00 90.88 87 THR A CA 1
ATOM 719 C C . THR A 1 87 ? 10.185 9.299 -29.395 1.00 90.88 87 THR A C 1
ATOM 721 O O . THR A 1 87 ? 9.015 8.915 -29.410 1.00 90.88 87 THR A O 1
ATOM 724 N N . PRO A 1 88 ? 11.162 8.522 -29.900 1.00 94.00 88 PRO A N 1
ATOM 725 C CA . PRO A 1 88 ? 10.892 7.172 -30.383 1.00 94.00 88 PRO A CA 1
ATOM 726 C C . PRO A 1 88 ? 10.259 6.305 -29.287 1.00 94.00 88 PRO A C 1
ATOM 728 O O . PRO A 1 88 ? 10.754 6.297 -28.160 1.00 94.00 88 PRO A O 1
ATOM 731 N N . LYS A 1 89 ? 9.228 5.516 -29.625 1.00 88.88 89 LYS A N 1
ATOM 732 C CA . LYS A 1 89 ? 8.451 4.708 -28.658 1.00 88.88 89 LYS A CA 1
ATOM 733 C C . LYS A 1 89 ? 9.319 3.885 -27.699 1.00 88.88 89 LYS A C 1
ATOM 735 O O . LYS A 1 89 ? 9.075 3.872 -26.498 1.00 88.88 89 LYS A O 1
ATOM 740 N N . ARG A 1 90 ? 10.403 3.283 -28.204 1.00 92.19 90 ARG A N 1
ATOM 741 C CA . ARG A 1 90 ? 11.361 2.500 -27.397 1.00 92.19 90 ARG A CA 1
ATOM 742 C C . ARG A 1 90 ? 12.016 3.276 -26.243 1.00 92.19 90 ARG A C 1
ATOM 744 O O . ARG A 1 90 ? 12.524 2.662 -25.316 1.00 92.19 90 ARG A O 1
ATOM 751 N N . PHE A 1 91 ? 12.032 4.607 -26.299 1.00 91.69 91 PHE A N 1
ATOM 752 C CA . PHE A 1 91 ? 12.630 5.472 -25.280 1.00 91.69 91 PHE A CA 1
ATOM 753 C C . PHE A 1 91 ? 11.604 6.169 -24.386 1.00 91.69 91 PHE A C 1
ATOM 755 O O . PHE A 1 91 ? 12.011 6.845 -23.444 1.00 91.69 91 PHE A O 1
ATOM 762 N N . HIS A 1 92 ? 10.301 6.002 -24.630 1.00 88.19 92 HIS A N 1
ATOM 763 C CA . HIS A 1 92 ? 9.240 6.662 -23.858 1.00 88.19 92 HIS A CA 1
ATOM 764 C C . HIS A 1 92 ? 9.394 6.441 -22.352 1.00 88.19 92 HIS A C 1
ATOM 766 O O . HIS A 1 92 ? 9.426 7.403 -21.587 1.00 88.19 92 HIS A O 1
ATOM 772 N N . MET A 1 93 ? 9.598 5.191 -21.931 1.00 85.06 93 MET A N 1
ATOM 773 C CA . MET A 1 93 ? 9.822 4.854 -20.522 1.00 85.06 93 MET A CA 1
ATOM 774 C C . MET A 1 93 ? 11.077 5.512 -19.943 1.00 85.06 93 MET A C 1
ATOM 776 O O . MET A 1 93 ? 11.042 6.037 -18.832 1.00 85.06 93 MET A O 1
ATOM 780 N N . THR A 1 94 ? 12.191 5.484 -20.675 1.00 90.50 94 THR A N 1
ATOM 781 C CA . THR A 1 94 ? 13.462 6.059 -20.214 1.00 90.50 94 THR A CA 1
ATOM 782 C C . THR A 1 94 ? 13.348 7.568 -20.051 1.00 90.50 94 THR A C 1
ATOM 784 O O . THR A 1 94 ? 13.725 8.107 -19.013 1.00 90.50 94 THR A O 1
ATOM 787 N N . VAL A 1 95 ? 12.772 8.248 -21.043 1.00 89.38 95 VAL A N 1
ATOM 788 C CA . VAL A 1 95 ? 12.555 9.698 -21.012 1.00 89.38 95 VAL A CA 1
ATOM 789 C C . VAL A 1 95 ? 11.581 10.073 -19.895 1.00 89.38 95 VAL A C 1
ATOM 791 O O . VAL A 1 95 ? 11.847 11.017 -19.155 1.00 89.38 95 VAL A O 1
ATOM 794 N N . GLY A 1 96 ? 10.529 9.276 -19.679 1.00 86.06 96 GLY A N 1
ATOM 795 C CA . GLY A 1 96 ? 9.635 9.410 -18.527 1.00 86.06 96 GLY A CA 1
ATOM 796 C C . GLY A 1 96 ? 10.366 9.297 -17.193 1.00 86.06 96 GLY A C 1
ATOM 797 O O . GLY A 1 96 ? 10.227 10.171 -16.341 1.00 86.06 96 GLY A O 1
ATOM 798 N N . LYS A 1 97 ? 11.206 8.273 -17.012 1.00 87.31 97 LYS A N 1
ATOM 799 C CA . LYS A 1 97 ? 12.015 8.105 -15.795 1.00 87.31 97 LYS A CA 1
ATOM 800 C C . LYS A 1 97 ? 12.910 9.320 -15.543 1.00 87.31 97 LYS A C 1
ATOM 802 O O . LYS A 1 97 ? 12.890 9.858 -14.435 1.00 87.31 97 LYS A O 1
ATOM 807 N N . VAL A 1 98 ? 13.638 9.787 -16.557 1.00 88.81 98 VAL A N 1
ATOM 808 C CA . VAL A 1 98 ? 14.502 10.975 -16.453 1.00 88.81 98 VAL A CA 1
ATOM 809 C C . VAL A 1 98 ? 13.692 12.211 -16.063 1.00 88.81 98 VAL A C 1
ATOM 811 O O . VAL A 1 98 ? 14.064 12.923 -15.134 1.00 88.81 98 VAL A O 1
ATOM 814 N N . PHE A 1 99 ? 12.555 12.440 -16.717 1.00 87.25 99 PHE A N 1
ATOM 815 C CA . PHE A 1 99 ? 11.672 13.558 -16.401 1.00 87.25 99 PHE A CA 1
ATOM 816 C C . PHE A 1 99 ? 11.175 13.508 -14.946 1.00 87.25 99 PHE A C 1
ATOM 818 O O . PHE A 1 99 ? 11.266 14.499 -14.223 1.00 87.25 99 PHE A O 1
ATOM 825 N N . TRP A 1 100 ? 10.743 12.335 -14.478 1.00 84.56 100 TRP A N 1
ATOM 826 C CA . TRP A 1 100 ? 10.349 12.119 -13.085 1.00 84.56 100 TRP A CA 1
ATOM 827 C C . TRP A 1 100 ? 11.498 12.334 -12.088 1.00 84.56 100 TRP A C 1
ATOM 829 O O . TRP A 1 100 ? 11.256 12.829 -10.990 1.00 84.56 100 TRP A O 1
ATOM 839 N N . PHE A 1 101 ? 12.741 11.997 -12.451 1.00 90.62 101 PHE A N 1
ATOM 840 C CA . PHE A 1 101 ? 13.913 12.227 -11.598 1.00 90.62 101 PHE A CA 1
ATOM 841 C C . PHE A 1 101 ? 14.154 13.720 -11.360 1.00 90.62 101 PHE A C 1
ATOM 8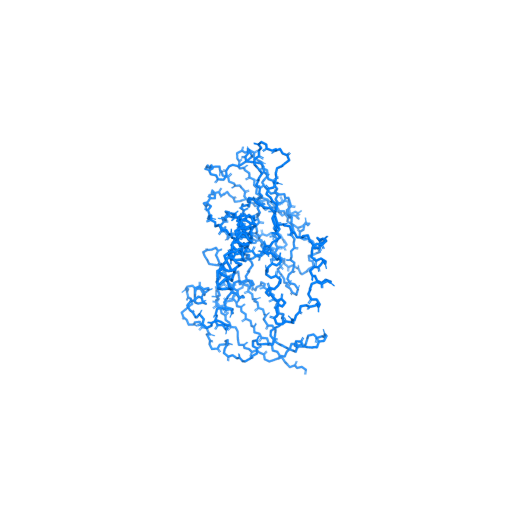43 O O . PHE A 1 101 ? 14.364 14.138 -10.225 1.00 90.62 101 PHE A O 1
ATOM 850 N N . TYR A 1 102 ? 14.055 14.538 -12.409 1.00 89.56 102 TYR A N 1
ATOM 851 C CA . TYR A 1 102 ? 14.234 15.992 -12.321 1.00 89.56 102 TYR A CA 1
ATOM 852 C C . TYR A 1 102 ? 12.953 16.751 -11.928 1.00 89.56 102 TYR A C 1
ATOM 854 O O . TYR A 1 102 ? 12.865 17.972 -12.089 1.00 89.56 102 TYR A O 1
ATOM 862 N N . ASN A 1 103 ? 11.964 16.048 -11.374 1.00 85.50 103 ASN A N 1
ATOM 863 C CA . ASN A 1 103 ? 10.814 16.651 -10.714 1.00 85.50 103 ASN A CA 1
ATOM 864 C C . ASN A 1 103 ? 10.980 16.631 -9.192 1.00 85.50 103 ASN A C 1
ATOM 866 O O . ASN A 1 103 ? 11.778 15.881 -8.637 1.00 85.50 103 ASN A O 1
ATOM 870 N N . LYS A 1 104 ? 10.216 17.493 -8.514 1.00 86.25 104 LYS A N 1
ATOM 871 C CA . LYS A 1 104 ? 10.115 17.541 -7.050 1.00 86.25 104 LYS A CA 1
ATOM 872 C C . LYS A 1 104 ? 8.786 16.899 -6.644 1.00 86.25 104 LYS A C 1
ATOM 874 O O . LYS A 1 104 ? 7.802 17.629 -6.539 1.00 86.25 104 LYS A O 1
ATOM 879 N N . PRO A 1 105 ? 8.714 15.566 -6.482 1.00 84.12 105 PRO A N 1
ATOM 880 C CA . PRO A 1 105 ? 7.442 14.869 -6.280 1.00 84.12 105 PRO A CA 1
ATOM 881 C C . PRO A 1 105 ? 6.859 15.059 -4.877 1.00 84.12 105 PRO A C 1
ATOM 883 O O . PRO A 1 105 ? 5.732 14.640 -4.627 1.00 84.12 105 PRO A O 1
ATOM 886 N N . TYR A 1 106 ? 7.602 15.686 -3.963 1.00 90.00 106 TYR A N 1
ATOM 887 C CA . TYR A 1 106 ? 7.209 15.825 -2.569 1.00 90.00 106 TYR A CA 1
ATOM 888 C C . TYR A 1 106 ? 7.204 17.287 -2.114 1.00 90.00 106 TYR A C 1
ATOM 890 O O . TYR A 1 106 ? 7.947 18.130 -2.629 1.00 90.00 106 TYR A O 1
ATOM 898 N N . ASN A 1 107 ? 6.342 17.590 -1.148 1.00 88.81 107 ASN A N 1
ATOM 899 C CA . ASN A 1 107 ? 6.388 18.802 -0.348 1.00 88.81 107 ASN A CA 1
ATOM 900 C C . ASN A 1 107 ? 6.907 18.464 1.055 1.00 88.81 107 ASN A C 1
ATOM 902 O O . ASN A 1 107 ? 6.344 17.604 1.725 1.00 88.81 107 ASN A O 1
ATOM 906 N N . PHE A 1 108 ? 7.958 19.155 1.491 1.00 89.00 108 PHE A N 1
ATOM 907 C CA . PHE A 1 108 ? 8.531 19.017 2.834 1.00 89.00 108 PHE A CA 1
ATOM 908 C C . PHE A 1 108 ? 8.106 20.160 3.769 1.00 89.00 108 PHE A C 1
ATOM 910 O O . PHE A 1 108 ? 8.268 20.062 4.982 1.00 89.00 108 PHE A O 1
ATOM 917 N N . GLU A 1 109 ? 7.532 21.235 3.222 1.00 87.62 109 GLU A N 1
ATOM 918 C CA . GLU A 1 109 ? 6.986 22.355 3.990 1.00 87.62 109 GLU A CA 1
ATOM 919 C C . GLU A 1 109 ? 5.588 21.977 4.491 1.00 87.62 109 GLU A C 1
ATOM 921 O O . GLU A 1 109 ? 4.562 22.304 3.890 1.00 87.62 109 GLU A O 1
ATOM 926 N N . LEU A 1 110 ? 5.567 21.188 5.566 1.00 86.44 110 LEU A N 1
ATOM 927 C CA . LEU A 1 110 ? 4.339 20.666 6.172 1.00 86.44 110 LEU A CA 1
ATOM 928 C C . LEU A 1 110 ? 3.763 21.573 7.262 1.00 86.44 110 LEU A C 1
ATOM 930 O O . LEU A 1 110 ? 2.615 21.391 7.656 1.00 86.44 110 LEU A O 1
ATOM 934 N N . SER A 1 111 ? 4.546 22.541 7.734 1.00 80.44 111 SER A N 1
ATOM 935 C CA . SER A 1 111 ? 4.151 23.501 8.759 1.00 80.44 111 SER A CA 1
ATOM 936 C C . SER A 1 111 ? 3.987 24.894 8.1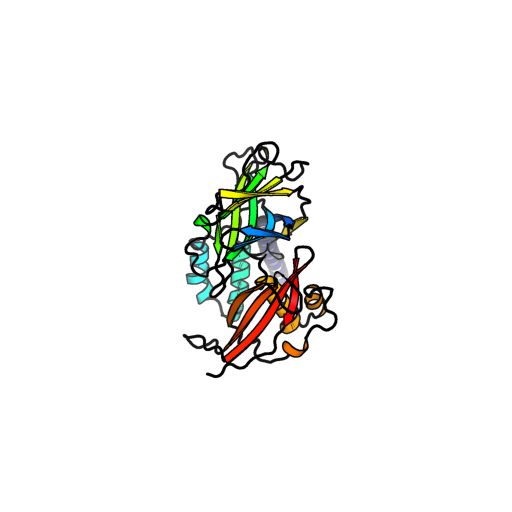65 1.00 80.44 111 SER A C 1
ATOM 938 O O . SER A 1 111 ? 4.771 25.309 7.312 1.00 80.44 111 SER A O 1
ATOM 940 N N . THR A 1 112 ? 2.990 25.633 8.649 1.00 74.25 112 THR A N 1
ATOM 941 C CA . THR A 1 112 ? 2.837 27.069 8.374 1.00 74.25 112 THR A CA 1
ATOM 942 C C . THR A 1 112 ? 3.813 27.919 9.192 1.00 74.25 112 THR A C 1
ATOM 944 O O . THR A 1 112 ? 4.117 29.045 8.803 1.00 74.25 112 THR A O 1
ATOM 947 N N . ASN A 1 113 ? 4.341 27.377 10.295 1.00 75.00 113 ASN A N 1
ATOM 948 C CA . ASN A 1 113 ? 5.362 28.004 11.123 1.00 75.00 113 ASN A CA 1
ATOM 949 C C . ASN A 1 113 ? 6.739 27.383 10.832 1.00 75.00 113 ASN A C 1
ATOM 951 O O . ASN A 1 113 ? 6.959 26.198 11.084 1.00 75.00 113 ASN A O 1
ATOM 955 N N . LYS A 1 114 ? 7.684 28.193 10.343 1.00 73.25 114 LYS A N 1
ATOM 956 C CA . LYS A 1 114 ? 9.044 27.747 9.991 1.00 73.25 114 LYS A CA 1
ATOM 957 C C . LYS A 1 114 ? 9.823 27.162 11.173 1.00 73.25 114 LYS A C 1
ATOM 959 O O . LYS A 1 114 ? 10.724 26.360 10.944 1.00 73.25 114 LYS A O 1
ATOM 964 N N . ASP A 1 115 ? 9.456 27.526 12.397 1.00 76.69 115 ASP A N 1
ATOM 965 C CA . ASP A 1 115 ? 10.166 27.119 13.610 1.00 76.69 115 ASP A CA 1
ATOM 966 C C . ASP A 1 115 ? 9.668 25.785 14.180 1.00 76.69 115 ASP A C 1
ATOM 968 O O . ASP A 1 115 ? 10.315 25.203 15.049 1.00 76.69 115 ASP A O 1
ATOM 972 N N . VAL A 1 116 ? 8.531 25.270 13.691 1.00 76.31 116 VAL A N 1
ATOM 973 C CA . VAL A 1 116 ? 7.954 24.009 14.170 1.00 76.31 116 VAL A CA 1
ATOM 974 C C . VAL A 1 116 ? 7.863 23.020 13.013 1.00 76.31 116 VAL A C 1
ATOM 976 O O . VAL A 1 116 ? 7.090 23.252 12.083 1.00 76.31 116 VAL A O 1
ATOM 979 N N . PRO A 1 117 ? 8.613 21.905 13.032 1.00 80.00 117 PRO A N 1
ATOM 980 C CA . PRO A 1 117 ? 8.487 20.893 11.996 1.00 80.00 117 PRO A CA 1
ATOM 981 C C . PRO A 1 117 ? 7.080 20.279 12.017 1.00 80.00 117 PRO A C 1
ATOM 983 O O . PRO A 1 117 ? 6.549 19.919 13.070 1.00 80.00 117 PRO A O 1
ATOM 986 N N . GLY A 1 118 ? 6.477 20.162 10.834 1.00 84.81 118 GLY A N 1
ATOM 987 C CA . GLY A 1 118 ? 5.212 19.460 10.631 1.00 84.81 118 GLY A CA 1
ATOM 988 C C . GLY A 1 118 ? 5.448 18.000 10.252 1.00 84.81 118 GLY A C 1
ATOM 989 O O . GLY A 1 118 ? 6.455 17.665 9.622 1.00 84.81 118 GLY A O 1
ATOM 990 N N . LYS A 1 119 ? 4.510 17.130 10.613 1.00 90.19 119 LYS A N 1
ATOM 991 C CA . LYS A 1 119 ? 4.453 15.729 10.183 1.00 90.19 119 LYS A CA 1
ATOM 992 C C . LYS A 1 119 ? 3.048 15.409 9.698 1.00 90.19 119 LYS A C 1
ATOM 994 O O . LYS A 1 119 ? 2.099 16.120 10.010 1.00 90.19 119 LYS A O 1
ATOM 999 N N . ILE A 1 120 ? 2.924 14.344 8.921 1.00 92.38 120 ILE A N 1
ATOM 1000 C CA . ILE A 1 120 ? 1.633 13.803 8.501 1.00 92.38 120 ILE A CA 1
ATOM 1001 C C . ILE A 1 120 ? 1.452 12.452 9.172 1.00 92.38 120 ILE A C 1
ATOM 1003 O O . ILE A 1 120 ? 2.337 11.603 9.057 1.00 92.38 120 ILE A O 1
ATOM 1007 N N . MET A 1 121 ? 0.316 12.249 9.836 1.00 94.31 121 MET A N 1
ATOM 1008 C CA . MET A 1 121 ? -0.114 10.922 10.269 1.00 94.31 121 MET A CA 1
ATOM 1009 C C . MET A 1 121 ? -1.141 10.377 9.287 1.00 94.31 121 MET A C 1
ATOM 1011 O O . MET A 1 121 ? -1.926 11.128 8.714 1.00 94.31 121 MET A O 1
ATOM 1015 N N . THR A 1 122 ? -1.115 9.073 9.048 1.00 95.38 122 THR A N 1
ATOM 1016 C CA . THR A 1 122 ? -2.100 8.375 8.224 1.00 95.38 122 THR A CA 1
ATOM 1017 C C . THR A 1 122 ? -2.477 7.060 8.889 1.00 95.38 122 THR A C 1
ATOM 1019 O O . THR A 1 122 ? -1.622 6.207 9.091 1.00 95.38 122 THR A O 1
ATOM 1022 N N . LEU A 1 123 ? -3.749 6.891 9.222 1.00 96.12 123 LEU A N 1
ATOM 1023 C CA . LEU A 1 123 ? -4.364 5.632 9.616 1.00 96.12 123 LEU A CA 1
ATOM 1024 C C . LEU A 1 123 ? -4.927 4.962 8.364 1.00 96.12 123 LEU A C 1
ATOM 1026 O O . LEU A 1 123 ? -5.709 5.574 7.644 1.00 96.12 123 LEU A O 1
ATOM 1030 N N . ASN A 1 124 ? -4.532 3.719 8.116 1.00 96.12 124 ASN A N 1
ATOM 1031 C CA . ASN A 1 124 ? -4.897 2.941 6.937 1.00 96.12 124 ASN A CA 1
ATOM 1032 C C . ASN A 1 124 ? -5.794 1.765 7.332 1.00 96.12 124 ASN A C 1
ATOM 1034 O O . ASN A 1 124 ? -5.447 1.010 8.248 1.00 96.12 124 ASN A O 1
ATOM 1038 N N . GLY A 1 125 ? -6.894 1.565 6.606 1.00 95.56 125 GLY A N 1
ATOM 1039 C CA . GLY A 1 125 ? -7.813 0.467 6.877 1.00 95.56 125 GLY A CA 1
ATOM 1040 C C . GLY A 1 125 ? -8.670 0.042 5.690 1.00 95.56 125 GLY A C 1
ATOM 1041 O O . GLY A 1 125 ? -8.675 0.673 4.630 1.00 95.56 125 GLY A O 1
ATOM 1042 N N . LEU A 1 126 ? -9.376 -1.067 5.883 1.00 95.38 126 LEU A N 1
ATOM 1043 C CA . LEU A 1 126 ? -10.397 -1.579 4.977 1.00 95.38 126 LEU A CA 1
ATOM 1044 C C . LEU A 1 126 ? -11.745 -1.560 5.684 1.00 95.38 126 LEU A C 1
ATOM 1046 O O . LEU A 1 126 ? -11.822 -1.802 6.886 1.00 95.38 126 LEU A O 1
ATOM 1050 N N . TYR A 1 127 ? -12.800 -1.309 4.929 1.00 94.50 127 TYR A N 1
ATOM 1051 C CA . TYR A 1 127 ? -14.168 -1.472 5.379 1.00 94.50 127 TYR A CA 1
ATOM 1052 C C . TYR A 1 127 ? -14.904 -2.429 4.448 1.00 94.50 127 TYR A C 1
ATOM 1054 O O . TYR A 1 127 ? -14.798 -2.313 3.224 1.00 94.50 127 TYR A O 1
ATOM 1062 N N . VAL A 1 128 ? -15.626 -3.367 5.044 1.00 94.38 128 VAL A N 1
ATOM 1063 C CA . VAL A 1 128 ? -16.479 -4.335 4.360 1.00 94.38 128 VAL A CA 1
ATOM 1064 C C . VAL A 1 128 ? -17.906 -4.089 4.845 1.00 94.38 128 VAL A C 1
ATOM 1066 O O . VAL A 1 128 ? -18.176 -4.337 6.021 1.00 94.38 128 VAL A O 1
ATOM 1069 N N . PRO A 1 129 ? -18.807 -3.564 4.005 1.00 92.06 129 PRO A N 1
ATOM 1070 C CA . PRO A 1 129 ? -20.185 -3.358 4.405 1.00 92.06 129 PRO A CA 1
ATOM 1071 C C . PRO A 1 129 ? -20.948 -4.683 4.459 1.00 92.06 129 PRO A C 1
ATOM 1073 O O . PRO A 1 129 ? -20.609 -5.639 3.761 1.00 92.06 129 PRO A O 1
ATOM 1076 N N . ILE A 1 130 ? -22.014 -4.722 5.256 1.00 89.12 130 ILE A N 1
ATOM 1077 C CA . ILE A 1 130 ? -22.979 -5.832 5.230 1.00 89.12 130 ILE A CA 1
ATOM 1078 C C . ILE A 1 130 ? -23.839 -5.758 3.961 1.00 89.12 130 ILE A C 1
ATOM 1080 O O . ILE A 1 130 ? -24.162 -6.790 3.375 1.00 89.12 130 ILE A O 1
ATOM 1084 N N . ASN A 1 131 ? -24.183 -4.542 3.525 1.00 81.94 131 ASN A N 1
ATOM 1085 C CA . ASN A 1 131 ? -25.007 -4.285 2.346 1.00 81.94 131 ASN A CA 1
ATOM 1086 C C . ASN A 1 131 ? -24.206 -3.545 1.265 1.00 81.94 131 ASN A C 1
ATOM 1088 O O . ASN A 1 131 ? -23.476 -2.603 1.557 1.00 81.94 131 ASN A O 1
ATOM 1092 N N . ASP A 1 132 ? -24.386 -3.908 -0.005 1.00 71.81 132 ASP A N 1
ATOM 1093 C CA . ASP A 1 132 ? -23.638 -3.299 -1.121 1.00 71.81 132 ASP A CA 1
ATOM 1094 C C . ASP A 1 132 ? -24.001 -1.824 -1.407 1.00 71.81 132 ASP A C 1
ATOM 1096 O O . ASP A 1 132 ? -23.325 -1.167 -2.207 1.00 71.81 132 ASP A O 1
ATOM 1100 N N . ASP A 1 133 ? -25.036 -1.293 -0.747 1.00 68.25 133 ASP A N 1
ATOM 1101 C CA . ASP A 1 133 ? -25.607 0.043 -0.970 1.00 68.25 133 ASP A CA 1
ATOM 1102 C C . ASP A 1 133 ? -24.999 1.131 -0.067 1.00 68.25 133 ASP A C 1
ATOM 1104 O O . ASP A 1 133 ? -25.678 1.999 0.483 1.00 68.25 133 ASP A O 1
ATOM 1108 N N . VAL A 1 134 ? -23.680 1.085 0.123 1.00 68.75 134 VAL A N 1
ATOM 1109 C CA . VAL A 1 134 ? -22.978 2.148 0.847 1.00 68.75 134 VAL A CA 1
ATOM 1110 C C . VAL A 1 134 ? -22.688 3.301 -0.105 1.00 68.75 134 VAL A C 1
ATOM 1112 O O . VAL A 1 134 ? -21.664 3.323 -0.793 1.00 68.75 134 VAL A O 1
ATOM 1115 N N . GLU A 1 135 ? -23.582 4.295 -0.112 1.00 67.31 135 GLU A N 1
ATOM 1116 C CA . GLU A 1 135 ? -23.376 5.554 -0.843 1.00 67.31 135 GLU A CA 1
ATOM 1117 C C . GLU A 1 135 ? -22.121 6.295 -0.353 1.00 67.31 135 GLU A C 1
ATOM 1119 O O . GLU A 1 135 ? -21.435 6.963 -1.129 1.00 67.31 135 GLU A O 1
ATOM 1124 N N . SER A 1 136 ? -21.810 6.199 0.946 1.00 76.25 136 SER A N 1
ATOM 1125 C CA . SER A 1 136 ? -20.709 6.947 1.549 1.00 76.25 136 SER A CA 1
ATOM 1126 C C . SER A 1 136 ? -20.252 6.369 2.887 1.00 76.25 136 SER A C 1
ATOM 1128 O O . SER A 1 136 ? -20.955 6.468 3.895 1.00 76.25 136 SER A O 1
ATOM 1130 N N . LEU A 1 137 ? -19.005 5.885 2.935 1.00 79.38 137 LEU A N 1
ATOM 1131 C CA . LEU A 1 137 ? -18.358 5.468 4.187 1.00 79.38 137 LEU A CA 1
ATOM 1132 C C . LEU A 1 137 ? -18.342 6.589 5.240 1.00 79.38 137 LEU A C 1
ATOM 1134 O O . LEU A 1 137 ? -18.418 6.325 6.440 1.00 79.38 137 LEU A O 1
ATOM 1138 N N . TYR A 1 138 ? -18.296 7.849 4.790 1.00 80.62 138 TYR A N 1
ATOM 1139 C CA . TYR A 1 138 ? -18.255 9.022 5.661 1.00 80.62 138 TYR A CA 1
ATOM 1140 C C . TYR A 1 138 ? -19.483 9.152 6.561 1.00 80.62 138 TYR A C 1
ATOM 1142 O O . TYR A 1 138 ? -19.398 9.825 7.588 1.00 80.62 138 TYR A O 1
ATOM 1150 N N . ASN A 1 139 ? -20.603 8.529 6.202 1.00 84.06 139 ASN A N 1
ATOM 1151 C CA . ASN A 1 139 ? -21.822 8.563 7.004 1.00 84.06 139 ASN A CA 1
ATOM 1152 C C . ASN A 1 139 ? -21.919 7.383 7.977 1.00 84.06 139 ASN A C 1
ATOM 1154 O O . ASN A 1 139 ? -22.720 7.448 8.900 1.00 84.06 139 ASN A O 1
ATOM 1158 N N . ILE A 1 140 ? -21.089 6.351 7.803 1.00 88.44 140 ILE A N 1
ATOM 1159 C CA . ILE A 1 140 ? -21.183 5.098 8.559 1.00 88.44 140 ILE A CA 1
ATOM 1160 C C . ILE A 1 140 ? -20.134 5.053 9.661 1.00 88.44 140 ILE A C 1
ATOM 1162 O O . ILE A 1 140 ? -20.457 4.750 10.802 1.00 88.44 140 ILE A O 1
ATOM 1166 N N . ILE A 1 141 ? -18.883 5.408 9.355 1.00 91.31 141 ILE A N 1
ATOM 1167 C CA . ILE A 1 141 ? -17.801 5.343 10.342 1.00 91.31 141 ILE A CA 1
ATOM 1168 C C . ILE A 1 141 ? -16.939 6.613 10.375 1.00 91.31 141 ILE A C 1
ATOM 1170 O O . ILE A 1 141 ? -16.853 7.382 9.413 1.00 91.31 141 ILE A O 1
ATOM 1174 N N . SER A 1 142 ? -16.291 6.865 11.513 1.00 92.69 142 SER A N 1
ATOM 1175 C CA . SER A 1 142 ? -15.099 7.721 11.624 1.00 92.69 142 SER A CA 1
ATOM 1176 C C . SER A 1 142 ? -13.958 6.895 12.186 1.00 92.69 142 SER A C 1
ATOM 1178 O O . SER A 1 142 ? -14.179 6.058 13.053 1.00 92.69 142 SER A O 1
ATOM 1180 N N . ALA A 1 143 ? -12.742 7.148 11.720 1.00 93.88 143 ALA A N 1
ATOM 1181 C CA . ALA A 1 143 ? -11.550 6.486 12.221 1.00 93.88 143 ALA A CA 1
ATOM 1182 C C . ALA A 1 143 ? -10.464 7.534 12.435 1.00 93.88 143 ALA A C 1
ATOM 1184 O O . ALA A 1 143 ? -10.101 8.230 11.486 1.00 93.88 143 ALA A O 1
ATOM 1185 N N . ASP A 1 144 ? -9.964 7.648 13.662 1.00 94.75 144 ASP A N 1
ATOM 1186 C CA . ASP A 1 144 ? -9.067 8.725 14.070 1.00 94.75 144 ASP A CA 1
ATOM 1187 C C . ASP A 1 144 ? -7.970 8.222 15.017 1.00 94.75 144 ASP A C 1
ATOM 1189 O O . ASP A 1 144 ? -8.163 7.258 15.759 1.00 94.75 144 ASP A O 1
ATOM 1193 N N . VAL A 1 145 ? -6.816 8.889 15.008 1.00 95.44 145 VAL A N 1
ATOM 1194 C CA . VAL A 1 145 ? -5.720 8.664 15.955 1.00 95.44 145 VAL A CA 1
ATOM 1195 C C . VAL A 1 145 ? -5.606 9.868 16.873 1.00 95.44 145 VAL A C 1
ATOM 1197 O O . VAL A 1 145 ? -5.536 11.008 16.413 1.00 95.44 145 VAL A O 1
ATOM 1200 N N . VAL A 1 146 ? -5.576 9.610 18.175 1.00 94.56 146 VAL A N 1
ATOM 1201 C CA . VAL A 1 146 ? -5.589 10.629 19.225 1.00 94.56 146 VAL A CA 1
ATOM 1202 C C . VAL A 1 146 ? -4.465 10.355 20.219 1.00 94.56 146 VAL A C 1
ATOM 1204 O O . VAL A 1 146 ? -4.191 9.201 20.535 1.00 94.56 146 VAL A O 1
ATOM 1207 N N . VAL A 1 147 ? -3.820 11.397 20.736 1.00 94.06 147 VAL A N 1
ATOM 1208 C CA . VAL A 1 147 ? -2.869 11.273 21.851 1.00 94.06 147 VAL A CA 1
ATOM 1209 C C . VAL A 1 147 ? -3.642 11.054 23.146 1.00 94.06 147 VAL A C 1
ATOM 1211 O O . VAL A 1 147 ? -4.510 11.856 23.490 1.00 94.06 147 VAL A O 1
ATOM 1214 N N . GLU A 1 148 ? -3.329 9.989 23.884 1.00 93.00 148 GLU A N 1
ATOM 1215 C CA . GLU A 1 148 ? -4.084 9.609 25.083 1.00 93.00 148 GLU A CA 1
ATOM 1216 C C . GLU A 1 148 ? -4.078 10.702 26.159 1.00 93.00 148 GLU A C 1
ATOM 1218 O O . GLU A 1 148 ? -5.121 11.024 26.724 1.00 93.00 148 GLU A O 1
ATOM 1223 N N . GLN A 1 149 ? -2.912 11.296 26.424 1.00 89.69 149 GLN A N 1
ATOM 1224 C CA . GLN A 1 149 ? -2.721 12.252 27.516 1.00 89.69 149 GLN A CA 1
ATOM 1225 C C . GLN A 1 149 ? -3.435 13.585 27.268 1.00 89.69 149 GLN A C 1
ATOM 1227 O O . GLN A 1 149 ? -3.935 14.204 28.206 1.00 89.69 149 GLN A O 1
ATOM 1232 N N . THR A 1 150 ? -3.445 14.053 26.019 1.00 89.62 150 THR A N 1
ATOM 1233 C CA . THR A 1 150 ? -3.905 15.405 25.664 1.00 89.62 150 THR A CA 1
ATOM 1234 C C . THR A 1 150 ? -5.261 15.412 24.968 1.00 89.62 150 THR A C 1
ATOM 1236 O O . THR A 1 150 ? -5.892 16.462 24.879 1.00 89.62 150 THR A O 1
ATOM 1239 N N . GLY A 1 151 ? -5.714 14.269 24.443 1.00 89.56 151 GLY A N 1
ATOM 1240 C CA . GLY A 1 151 ? -6.888 14.197 23.575 1.00 89.56 151 GLY A CA 1
ATOM 1241 C C . GLY A 1 151 ? -6.679 14.857 22.207 1.00 89.56 151 GLY A C 1
ATOM 1242 O O . GLY A 1 151 ? -7.650 15.089 21.488 1.00 89.56 151 GLY A O 1
ATOM 1243 N N . TYR A 1 152 ? -5.436 15.188 21.842 1.00 89.75 152 TYR A N 1
ATOM 1244 C CA . TYR A 1 152 ? -5.123 15.856 20.583 1.00 89.75 152 TYR A CA 1
ATOM 1245 C C . TYR A 1 152 ? -5.258 14.896 19.395 1.00 89.75 152 TYR A C 1
ATOM 1247 O O . TYR A 1 152 ? -4.677 13.810 19.397 1.00 89.75 152 TYR A O 1
ATOM 1255 N N . PHE A 1 153 ? -6.012 15.300 18.373 1.00 90.75 153 PHE A N 1
ATOM 1256 C CA . PHE A 1 153 ? -6.207 14.523 17.149 1.00 90.75 153 PHE A CA 1
ATOM 1257 C C . PHE A 1 153 ? -4.987 14.656 16.232 1.00 90.75 153 PHE A C 1
ATOM 1259 O O . PHE A 1 153 ? -4.598 15.761 15.860 1.00 90.75 153 PHE A O 1
ATOM 1266 N N . LEU A 1 154 ? -4.397 13.523 15.855 1.00 91.25 154 LEU A N 1
ATOM 1267 C CA . LEU A 1 154 ? -3.262 13.444 14.929 1.00 91.25 154 LEU A CA 1
ATOM 1268 C C . LEU A 1 154 ? -3.696 13.153 13.492 1.00 91.25 154 LEU A C 1
ATOM 1270 O O . LEU A 1 154 ? -2.937 13.388 12.553 1.00 91.25 154 LEU A O 1
ATOM 1274 N N . THR A 1 155 ? -4.914 12.647 13.322 1.00 91.06 155 THR A N 1
ATOM 1275 C CA . THR A 1 155 ? -5.576 12.474 12.031 1.00 91.06 155 THR A CA 1
ATOM 1276 C C . THR A 1 155 ? -6.945 13.146 12.066 1.00 91.06 155 THR A C 1
ATOM 1278 O O . THR A 1 155 ? -7.567 13.253 13.123 1.00 91.06 155 THR A O 1
ATOM 1281 N N . GLY A 1 156 ? -7.421 13.584 10.905 1.00 78.62 156 GLY A N 1
ATOM 1282 C CA . GLY A 1 156 ? -8.736 14.183 10.730 1.00 78.62 156 GLY A CA 1
ATOM 1283 C C . GLY A 1 156 ? -9.742 13.141 10.262 1.00 78.62 156 GLY A C 1
ATOM 1284 O O . GLY A 1 156 ? -9.356 12.178 9.607 1.00 78.62 156 GLY A O 1
ATOM 1285 N N . ARG A 1 157 ? -11.029 13.372 10.547 1.00 69.75 157 ARG A N 1
ATOM 1286 C CA . ARG A 1 157 ? -12.142 12.456 10.243 1.00 69.75 157 ARG A CA 1
ATOM 1287 C C . ARG A 1 157 ? -12.076 11.977 8.791 1.00 69.75 157 ARG A C 1
ATOM 1289 O O . ARG A 1 157 ? -12.461 12.737 7.914 1.00 69.75 157 ARG A O 1
ATOM 1296 N N . GLN A 1 158 ? -11.568 10.756 8.582 1.00 70.06 158 GLN A N 1
ATOM 1297 C CA . GLN A 1 158 ? -11.369 10.046 7.304 1.00 70.06 158 GLN A CA 1
ATOM 1298 C C . GLN A 1 158 ? -11.101 10.941 6.082 1.00 70.06 158 GLN A C 1
ATOM 1300 O O . GLN A 1 158 ? -11.986 11.591 5.540 1.00 70.06 158 GLN A O 1
ATOM 1305 N N . THR A 1 159 ? -9.891 10.897 5.541 1.00 69.88 159 THR A N 1
ATOM 1306 C CA . THR A 1 159 ? -9.485 11.723 4.399 1.00 69.88 159 THR A CA 1
ATOM 1307 C C . THR A 1 159 ? -9.164 10.874 3.181 1.00 69.88 159 THR A C 1
ATOM 1309 O O . THR A 1 159 ? -8.124 11.003 2.559 1.00 69.88 159 THR A O 1
ATOM 1312 N N . GLY A 1 160 ? -10.110 10.031 2.782 1.00 81.25 160 GLY A N 1
ATOM 1313 C CA . GLY A 1 160 ? -10.139 9.458 1.443 1.00 81.25 160 GLY A CA 1
ATOM 1314 C C . GLY A 1 160 ? -10.588 8.010 1.428 1.00 81.25 160 GLY A C 1
ATOM 1315 O O . GLY A 1 160 ? -10.246 7.215 2.304 1.00 81.25 160 GLY A O 1
ATOM 1316 N N . LEU A 1 161 ? -11.348 7.699 0.388 1.00 85.25 161 LEU A N 1
ATOM 1317 C CA . LEU A 1 161 ? -12.008 6.428 0.170 1.00 85.25 161 LEU A CA 1
ATOM 1318 C C . LEU A 1 161 ? -11.690 5.953 -1.244 1.00 85.25 161 LEU A C 1
ATOM 1320 O O . LEU A 1 161 ? -11.735 6.737 -2.192 1.00 85.25 161 LEU A O 1
ATOM 1324 N N . LYS A 1 162 ? -11.386 4.669 -1.396 1.00 84.50 162 LYS A N 1
ATOM 1325 C CA . LYS A 1 162 ? -11.259 4.020 -2.696 1.00 84.50 162 LYS A CA 1
ATOM 1326 C C . LYS A 1 162 ? -12.043 2.716 -2.678 1.00 84.50 162 LYS A C 1
ATOM 1328 O O . LYS A 1 162 ? -11.696 1.791 -1.946 1.00 84.50 162 LYS A O 1
ATOM 1333 N N . ARG A 1 163 ? -13.071 2.643 -3.522 1.00 82.12 163 ARG A N 1
ATOM 1334 C CA . ARG A 1 163 ? -13.703 1.379 -3.908 1.00 82.12 163 ARG A CA 1
ATOM 1335 C C . ARG A 1 163 ? -12.900 0.759 -5.051 1.00 82.12 163 ARG A C 1
ATOM 1337 O O . ARG A 1 163 ? -12.496 1.470 -5.974 1.00 82.12 163 ARG A O 1
ATOM 1344 N N . PHE A 1 164 ? -12.639 -0.540 -4.991 1.00 74.31 164 PHE A N 1
ATOM 1345 C CA . PHE A 1 164 ? -11.920 -1.25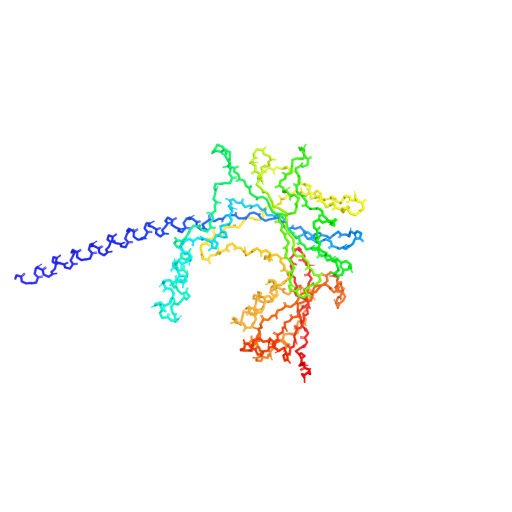7 -6.041 1.00 74.31 164 PHE A CA 1
ATOM 1346 C C . PHE A 1 164 ? -12.909 -1.806 -7.068 1.00 74.31 164 PHE A C 1
ATOM 1348 O O . PHE A 1 164 ? -13.350 -2.935 -6.935 1.00 74.31 164 PHE A O 1
ATOM 1355 N N . MET A 1 165 ? -13.253 -1.040 -8.108 1.00 73.62 165 MET A N 1
ATOM 1356 C CA . MET A 1 165 ? -14.167 -1.503 -9.174 1.00 73.62 165 MET A CA 1
ATOM 1357 C C . MET A 1 165 ? -15.392 -2.260 -8.601 1.00 73.62 165 MET A C 1
ATOM 1359 O O . MET A 1 165 ? -16.071 -1.719 -7.729 1.00 73.62 165 MET A O 1
ATOM 1363 N N . SER A 1 166 ? -15.641 -3.500 -9.040 1.00 79.00 166 SER A N 1
ATOM 1364 C CA . SER A 1 166 ? -16.725 -4.386 -8.594 1.00 79.00 166 SER A CA 1
ATOM 1365 C C . SER A 1 166 ? -16.538 -4.981 -7.181 1.00 79.00 166 SER A C 1
ATOM 1367 O O . SER A 1 166 ? -17.129 -6.017 -6.889 1.00 79.00 166 SER A O 1
ATOM 1369 N N . SER A 1 167 ? -15.715 -4.389 -6.305 1.00 85.44 167 SER A N 1
ATOM 1370 C CA . SER A 1 167 ? -15.456 -4.898 -4.950 1.00 85.44 167 SER A CA 1
ATOM 1371 C C . SER A 1 167 ? -16.592 -4.642 -3.962 1.00 85.44 167 SER A C 1
ATOM 1373 O O . SER A 1 167 ? -17.260 -3.599 -4.006 1.00 85.44 167 SER A O 1
ATOM 1375 N N . ASN A 1 168 ? -16.707 -5.545 -2.983 1.00 90.25 168 ASN A N 1
ATOM 1376 C CA . ASN A 1 168 ? -17.449 -5.344 -1.730 1.00 90.25 168 ASN A CA 1
ATOM 1377 C C . ASN A 1 168 ? -16.533 -4.846 -0.592 1.00 90.25 168 ASN A C 1
ATOM 1379 O O . ASN A 1 168 ? -16.842 -5.001 0.581 1.00 90.25 168 ASN A O 1
ATOM 1383 N N . ILE A 1 169 ? -15.369 -4.280 -0.921 1.00 91.81 169 ILE A N 1
ATOM 1384 C CA . ILE A 1 169 ? -14.454 -3.694 0.063 1.00 91.81 169 ILE A CA 1
ATOM 1385 C C . ILE A 1 169 ? -14.110 -2.262 -0.322 1.00 91.81 169 ILE A C 1
ATOM 1387 O O . ILE A 1 169 ? -13.966 -1.928 -1.505 1.00 91.81 169 ILE A O 1
ATOM 1391 N N . PHE A 1 170 ? -13.896 -1.440 0.693 1.00 92.00 170 PHE A N 1
ATOM 1392 C CA . PHE A 1 170 ? -13.440 -0.070 0.566 1.00 92.00 170 PHE A CA 1
ATOM 1393 C C . PHE A 1 170 ? -12.109 0.083 1.287 1.00 92.00 170 PHE A C 1
ATOM 1395 O O . PHE A 1 170 ? -12.025 -0.158 2.488 1.00 92.00 170 PHE A O 1
ATOM 1402 N N . ALA A 1 171 ? -11.065 0.526 0.588 1.00 93.25 171 ALA A N 1
ATOM 1403 C CA . ALA A 1 171 ? -9.892 1.035 1.282 1.00 93.25 171 ALA A CA 1
ATOM 1404 C C . ALA A 1 171 ? -10.159 2.465 1.728 1.00 93.25 171 ALA A C 1
ATOM 1406 O O . ALA A 1 171 ? -10.596 3.303 0.937 1.00 93.25 171 ALA A O 1
ATOM 1407 N N . PHE A 1 172 ? -9.851 2.757 2.983 1.00 93.44 172 PHE A N 1
ATOM 1408 C CA . PHE A 1 172 ? -9.937 4.102 3.514 1.00 93.44 172 PHE A CA 1
ATOM 1409 C C . PHE A 1 172 ? -8.629 4.498 4.176 1.00 93.44 172 PHE A C 1
ATOM 1411 O O . PHE A 1 172 ? -7.811 3.665 4.582 1.00 93.44 172 PHE A O 1
ATOM 1418 N N . HIS A 1 173 ? -8.443 5.803 4.292 1.00 93.50 173 HIS A N 1
ATOM 1419 C CA . HIS A 1 173 ? -7.426 6.344 5.165 1.00 93.50 173 HIS A CA 1
ATOM 1420 C C . HIS A 1 173 ? -7.924 7.595 5.877 1.00 93.50 173 HIS A C 1
ATOM 1422 O O . HIS A 1 173 ? -8.788 8.319 5.387 1.00 93.50 173 HIS A O 1
ATOM 1428 N N . SER A 1 174 ? -7.380 7.831 7.061 1.00 93.62 174 SER A N 1
ATOM 1429 C CA . SER A 1 174 ? -7.589 9.028 7.866 1.00 93.62 174 SER A CA 1
ATOM 1430 C C . SER A 1 174 ? -6.241 9.694 8.060 1.00 93.62 174 SER A C 1
ATOM 1432 O O . SER A 1 174 ? -5.289 9.069 8.519 1.00 93.62 174 SER A O 1
ATOM 1434 N N . ARG A 1 175 ? -6.112 10.932 7.602 1.00 92.62 175 ARG A N 1
ATOM 1435 C CA . ARG A 1 175 ? -4.828 11.604 7.412 1.00 92.62 175 ARG A CA 1
ATOM 1436 C C . ARG A 1 175 ? -4.946 13.084 7.705 1.00 92.62 175 ARG A C 1
ATOM 1438 O O . ARG A 1 175 ? -5.834 13.739 7.167 1.00 92.62 175 ARG A O 1
ATOM 1445 N N . ASP A 1 176 ? -4.001 13.600 8.482 1.00 91.00 176 ASP A N 1
ATOM 1446 C CA . ASP A 1 176 ? -3.866 15.033 8.740 1.00 91.00 176 ASP A CA 1
ATOM 1447 C C . ASP A 1 176 ? -2.411 15.426 9.019 1.00 91.00 176 ASP A C 1
ATOM 1449 O O . ASP A 1 176 ? -1.533 14.576 9.215 1.00 91.00 176 ASP A O 1
ATOM 1453 N N . ARG A 1 177 ? -2.157 16.733 8.978 1.00 88.25 177 ARG A N 1
ATOM 1454 C CA . ARG A 1 177 ? -0.903 17.359 9.381 1.00 88.25 177 ARG A CA 1
ATOM 1455 C C . ARG A 1 177 ? -0.983 17.720 10.856 1.00 88.25 177 ARG A C 1
ATOM 1457 O O . ARG A 1 177 ? -1.930 18.360 11.294 1.00 88.25 177 ARG A O 1
ATOM 1464 N N . PHE A 1 178 ? 0.065 17.393 11.594 1.00 83.19 178 PHE A N 1
ATOM 1465 C CA . PHE A 1 178 ? 0.217 17.805 12.980 1.00 83.19 178 PHE A CA 1
ATOM 1466 C C . PHE A 1 178 ? 1.620 18.361 13.229 1.00 83.19 178 PHE A C 1
ATOM 1468 O O . PHE A 1 178 ? 2.567 18.120 12.472 1.00 83.19 178 PHE A O 1
ATOM 1475 N N . PHE A 1 179 ? 1.750 19.135 14.299 1.00 77.50 179 PHE A N 1
ATOM 1476 C CA . PHE A 1 179 ? 3.018 19.721 14.722 1.00 77.50 179 PHE A CA 1
ATOM 1477 C C . PHE A 1 179 ? 3.692 18.826 15.761 1.00 77.50 179 PHE A C 1
ATOM 1479 O O . PHE A 1 179 ? 3.004 18.244 16.593 1.00 77.50 179 PHE A O 1
ATOM 1486 N N . VAL A 1 180 ? 5.028 18.752 15.767 1.00 69.19 180 VAL A N 1
ATOM 1487 C CA . VAL A 1 180 ? 5.772 17.888 16.715 1.00 69.19 180 VAL A CA 1
ATOM 1488 C C . VAL A 1 180 ? 5.478 18.213 18.185 1.00 69.19 180 VAL A C 1
ATOM 1490 O O . VAL A 1 180 ? 5.491 17.318 19.017 1.00 69.19 180 VAL A O 1
ATOM 1493 N N . ASN A 1 181 ? 5.103 19.453 18.506 1.00 68.25 181 ASN A N 1
ATOM 1494 C CA . ASN A 1 181 ? 4.670 19.815 19.862 1.00 68.25 181 ASN A CA 1
ATOM 1495 C C . ASN A 1 181 ? 3.364 19.118 20.300 1.00 68.25 181 ASN A C 1
ATOM 1497 O O . ASN A 1 181 ? 3.054 19.123 21.484 1.00 68.25 181 ASN A O 1
ATOM 1501 N N . GLY A 1 182 ? 2.580 18.580 19.361 1.00 71.94 182 GLY A N 1
ATOM 1502 C CA . GLY A 1 182 ? 1.352 17.832 19.638 1.00 71.94 182 GLY A CA 1
ATOM 1503 C C . GLY A 1 182 ? 1.563 16.327 19.809 1.00 71.94 182 GLY A C 1
ATOM 1504 O O . GLY A 1 182 ? 0.699 15.684 20.389 1.00 71.94 182 GLY A O 1
ATOM 1505 N N . TYR A 1 183 ? 2.671 15.778 19.298 1.00 83.19 183 TYR A N 1
ATOM 1506 C CA . TYR A 1 183 ? 3.096 14.388 19.485 1.00 83.19 183 TYR A CA 1
ATOM 1507 C C . TYR A 1 183 ? 4.531 14.215 18.978 1.00 83.19 183 TYR A C 1
ATOM 1509 O O . TYR A 1 183 ? 4.836 14.521 17.816 1.00 83.19 183 TYR A O 1
ATOM 1517 N N . ASP A 1 184 ? 5.398 13.658 19.818 1.00 84.88 184 ASP A N 1
ATOM 1518 C CA . ASP A 1 184 ? 6.736 13.245 19.407 1.00 84.88 184 ASP A CA 1
ATOM 1519 C C . ASP A 1 184 ? 6.769 11.722 19.187 1.00 84.88 184 ASP A C 1
ATOM 1521 O O . ASP A 1 184 ? 6.588 10.964 20.142 1.00 84.88 184 ASP A O 1
ATOM 1525 N N . PRO A 1 185 ? 7.022 11.226 17.959 1.00 83.38 185 PRO A N 1
ATOM 1526 C CA . PRO A 1 185 ? 7.097 9.790 17.701 1.00 83.38 185 PRO A CA 1
ATOM 1527 C C . PRO A 1 185 ? 8.268 9.078 18.374 1.00 83.38 185 PRO A C 1
ATOM 1529 O O . PRO A 1 185 ? 8.313 7.852 18.316 1.00 83.38 185 PRO A O 1
ATOM 1532 N N . ASP A 1 186 ? 9.226 9.816 18.932 1.00 83.19 186 ASP A N 1
ATOM 1533 C CA . ASP A 1 186 ? 10.324 9.253 19.715 1.00 83.19 186 ASP A CA 1
ATOM 1534 C C . ASP A 1 186 ? 10.036 9.309 21.236 1.00 83.19 186 ASP A C 1
ATOM 1536 O O . ASP A 1 186 ? 10.856 8.866 22.042 1.00 83.19 186 ASP A O 1
ATOM 1540 N N . SER A 1 187 ? 8.856 9.803 21.638 1.00 83.19 187 SER A N 1
ATOM 1541 C CA . SER A 1 187 ? 8.374 9.774 23.023 1.00 83.19 187 SER A CA 1
ATOM 1542 C C . SER A 1 187 ? 7.709 8.442 23.395 1.00 83.19 187 SER A C 1
ATOM 1544 O O . SER A 1 187 ? 7.365 7.622 22.544 1.00 83.19 187 SER A O 1
ATOM 1546 N N . ASN A 1 188 ? 7.472 8.251 24.697 1.00 83.19 188 ASN A N 1
ATOM 1547 C CA . ASN A 1 188 ? 6.715 7.115 25.235 1.00 83.19 188 ASN A CA 1
ATOM 1548 C C . ASN A 1 188 ? 5.198 7.380 25.304 1.00 83.19 188 ASN A C 1
ATOM 1550 O O . ASN A 1 188 ? 4.492 6.674 26.026 1.00 83.19 188 ASN A O 1
ATOM 1554 N N . GLU A 1 189 ? 4.695 8.405 24.611 1.00 87.12 189 GLU A N 1
ATOM 1555 C CA . GLU A 1 189 ? 3.267 8.725 24.599 1.00 87.12 189 GLU A CA 1
ATOM 1556 C C . GLU A 1 189 ? 2.448 7.593 23.962 1.00 87.12 189 GLU A C 1
ATOM 1558 O O . GLU A 1 189 ? 2.847 6.963 22.977 1.00 87.12 189 GLU A O 1
ATOM 1563 N N . GLN A 1 190 ? 1.282 7.337 24.552 1.00 93.12 190 GLN A N 1
ATOM 1564 C CA . GLN A 1 190 ? 0.339 6.332 24.075 1.00 93.12 190 GLN A CA 1
ATOM 1565 C C . GLN A 1 190 ? -0.630 6.986 23.095 1.00 93.12 190 GLN A C 1
ATOM 1567 O O . GLN A 1 190 ? -1.066 8.125 23.286 1.00 93.12 190 GLN A O 1
ATOM 1572 N N . LEU A 1 191 ? -0.967 6.256 22.036 1.00 95.38 191 LEU A N 1
ATOM 1573 C CA . LEU A 1 191 ? -1.966 6.682 21.066 1.00 95.38 191 LEU A CA 1
ATOM 1574 C C . LEU A 1 191 ? -3.232 5.852 21.238 1.00 95.38 191 LEU A C 1
ATOM 1576 O O . LEU A 1 191 ? -3.183 4.669 21.571 1.00 95.38 191 LEU A O 1
ATOM 1580 N N . ILE A 1 192 ? -4.370 6.467 20.954 1.00 96.62 192 ILE A N 1
ATOM 1581 C CA . ILE A 1 192 ? -5.669 5.816 20.885 1.00 96.62 192 ILE A CA 1
ATOM 1582 C C . ILE A 1 192 ? -6.114 5.834 19.432 1.00 96.62 192 ILE A C 1
ATOM 1584 O O . ILE A 1 192 ? -6.246 6.899 18.831 1.00 96.62 192 ILE A O 1
ATOM 1588 N N . ILE A 1 193 ? -6.383 4.656 18.882 1.00 96.31 193 ILE A N 1
ATOM 1589 C CA . ILE A 1 193 ? -7.156 4.527 17.650 1.00 96.31 193 ILE A CA 1
ATOM 1590 C C . ILE A 1 193 ? -8.616 4.500 18.053 1.00 96.31 193 ILE A C 1
ATOM 1592 O O . ILE A 1 193 ? -9.018 3.633 18.826 1.00 96.31 193 ILE A O 1
ATOM 1596 N N . ARG A 1 194 ? -9.395 5.446 17.541 1.00 95.62 194 ARG A N 1
ATOM 1597 C CA . ARG A 1 194 ? -10.824 5.561 17.795 1.00 95.62 194 ARG A CA 1
ATOM 1598 C C . ARG A 1 194 ? -11.593 5.262 16.519 1.00 95.62 194 ARG A C 1
ATOM 1600 O O . ARG A 1 194 ? -11.406 5.963 15.528 1.00 95.62 194 ARG A O 1
ATOM 1607 N N . ILE A 1 195 ? -12.474 4.271 16.574 1.00 95.12 195 ILE A N 1
ATOM 1608 C CA . ILE A 1 195 ? -13.445 3.966 15.523 1.00 95.12 195 ILE A CA 1
ATOM 1609 C C . ILE A 1 195 ? -14.830 4.302 16.068 1.00 95.12 195 ILE A C 1
ATOM 1611 O O . ILE A 1 195 ? -15.256 3.712 17.054 1.00 95.12 195 ILE A O 1
ATOM 1615 N N . LEU A 1 196 ? -15.498 5.280 15.465 1.00 94.88 196 LEU A N 1
ATOM 1616 C CA . LEU A 1 196 ? -16.873 5.657 15.791 1.00 94.88 196 LEU A CA 1
ATOM 1617 C C . LEU A 1 196 ? -17.799 5.052 14.742 1.00 94.88 196 LEU A C 1
ATOM 1619 O O . LEU A 1 196 ? -17.684 5.415 13.570 1.00 94.88 196 LEU A O 1
ATOM 1623 N N . ASP A 1 197 ? -18.713 4.191 15.167 1.00 94.50 197 ASP A N 1
ATOM 1624 C CA . ASP A 1 197 ? -19.902 3.839 14.403 1.00 94.50 197 ASP A CA 1
ATOM 1625 C C . ASP A 1 197 ? -20.892 5.007 14.498 1.00 94.50 197 ASP A C 1
ATOM 1627 O O . ASP A 1 197 ? -21.390 5.344 15.568 1.00 94.50 197 ASP A O 1
ATOM 1631 N N . LYS A 1 198 ? -21.140 5.681 13.375 1.00 92.75 198 LYS A N 1
ATOM 1632 C CA . LYS A 1 198 ? -22.000 6.870 13.313 1.00 92.75 198 LYS A CA 1
ATOM 1633 C C . LYS A 1 198 ? -23.488 6.532 13.309 1.00 92.75 198 LYS A C 1
ATOM 1635 O O . LYS A 1 198 ? -24.295 7.436 13.509 1.00 92.75 198 LYS A O 1
ATOM 1640 N N . ILE A 1 199 ? -23.848 5.273 13.064 1.00 92.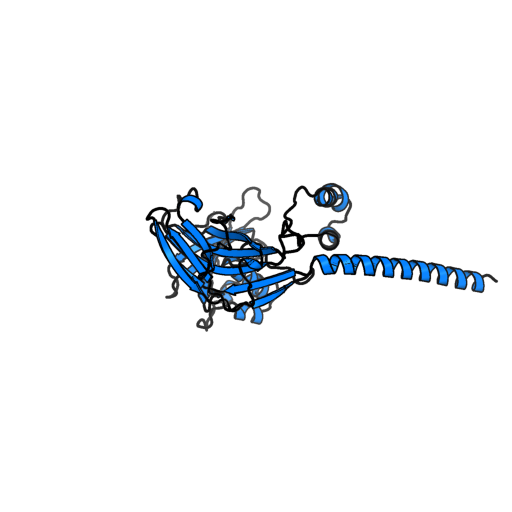06 199 ILE A N 1
ATOM 1641 C CA . ILE A 1 199 ? -25.239 4.817 13.067 1.00 92.06 199 ILE A CA 1
ATOM 1642 C C . ILE A 1 199 ? -25.690 4.583 14.509 1.00 92.06 199 ILE A C 1
ATOM 1644 O O . ILE A 1 199 ? -26.779 5.011 14.891 1.00 92.06 199 ILE A O 1
ATOM 1648 N N . THR A 1 200 ? -24.850 3.934 15.317 1.00 94.81 200 THR A N 1
ATOM 1649 C CA . THR A 1 200 ? -25.163 3.596 16.718 1.00 94.81 200 THR A CA 1
ATOM 1650 C C . THR A 1 200 ? -24.578 4.568 17.740 1.00 94.81 200 THR A C 1
ATOM 1652 O O . THR A 1 200 ? -24.953 4.500 18.908 1.00 94.81 200 THR A O 1
ATOM 1655 N N . ASP A 1 201 ? -23.676 5.459 17.316 1.00 94.56 201 ASP A N 1
ATOM 1656 C CA . ASP A 1 201 ? -22.828 6.299 18.178 1.00 94.56 201 ASP A CA 1
ATOM 1657 C C . ASP A 1 201 ? -21.878 5.476 19.083 1.00 94.56 201 ASP A C 1
ATOM 1659 O O . ASP A 1 201 ? -21.291 5.984 20.043 1.00 94.56 201 ASP A O 1
ATOM 1663 N N . GLU A 1 202 ? -21.686 4.185 18.778 1.00 95.88 202 GLU A N 1
ATOM 1664 C CA . GLU A 1 202 ? -20.755 3.319 19.498 1.00 95.88 202 GLU A CA 1
ATOM 1665 C C . GLU A 1 202 ? -19.308 3.652 19.126 1.00 95.88 202 GLU A C 1
ATOM 1667 O O . GLU A 1 202 ? -18.947 3.824 17.962 1.00 95.88 202 GLU A O 1
ATOM 1672 N N . THR A 1 203 ? -18.441 3.737 20.136 1.00 95.31 203 THR A N 1
ATOM 1673 C CA . THR A 1 203 ? -17.025 4.044 19.938 1.00 95.31 203 THR A CA 1
ATOM 1674 C C . THR A 1 203 ? -16.145 2.886 20.387 1.00 95.31 203 THR A C 1
ATOM 1676 O O . THR A 1 203 ? -16.007 2.626 21.582 1.00 95.31 203 THR A O 1
ATOM 1679 N N . HIS A 1 204 ? -15.437 2.277 19.441 1.00 95.25 204 HIS A N 1
ATOM 1680 C CA . HIS A 1 204 ? -14.377 1.315 19.716 1.00 95.25 204 HIS A CA 1
ATOM 1681 C C . HIS A 1 204 ? -13.034 2.031 19.851 1.00 95.25 204 HIS A C 1
ATOM 1683 O O . HIS A 1 204 ? -12.718 2.959 19.099 1.00 95.25 204 HIS A O 1
ATOM 1689 N N . GLN A 1 205 ? -12.228 1.612 20.826 1.00 95.62 205 GLN A N 1
ATOM 1690 C CA . GLN A 1 205 ? -10.917 2.203 21.078 1.00 95.62 205 GLN A CA 1
ATOM 1691 C C . GLN A 1 205 ? -9.865 1.131 21.305 1.00 95.62 205 GLN A C 1
ATOM 1693 O O . GLN A 1 205 ? -10.083 0.195 22.071 1.00 95.62 205 GLN A O 1
ATOM 1698 N N . ILE A 1 206 ? -8.697 1.321 20.698 1.00 95.62 206 ILE A N 1
ATOM 1699 C CA . ILE A 1 206 ? -7.506 0.530 21.000 1.00 95.62 206 ILE A CA 1
ATOM 1700 C C . ILE A 1 206 ? -6.394 1.478 21.412 1.00 95.62 206 ILE A C 1
ATOM 1702 O O . ILE A 1 206 ? -6.048 2.409 20.681 1.00 95.62 206 ILE A O 1
ATOM 1706 N N . LYS A 1 207 ? -5.829 1.218 22.591 1.00 96.25 207 LYS A N 1
ATOM 1707 C CA . LYS A 1 207 ? -4.623 1.891 23.066 1.00 96.25 207 LYS A CA 1
ATOM 1708 C C . LYS A 1 207 ? -3.411 1.186 22.490 1.00 96.25 207 LYS A C 1
ATOM 1710 O O . LYS A 1 207 ? -3.283 -0.031 22.603 1.00 96.25 207 LYS A O 1
ATOM 1715 N N . ILE A 1 208 ? -2.517 1.955 21.897 1.00 94.75 208 ILE A N 1
ATOM 1716 C CA . ILE A 1 208 ? -1.289 1.453 21.302 1.00 94.75 208 ILE A CA 1
ATOM 1717 C C . ILE A 1 208 ? -0.096 2.252 21.813 1.00 94.75 208 ILE A C 1
ATOM 1719 O O . ILE A 1 208 ? -0.180 3.448 22.090 1.00 94.75 208 ILE A O 1
ATOM 1723 N N . GLN A 1 209 ? 1.046 1.580 21.869 1.00 93.38 209 GLN A N 1
ATOM 1724 C CA . GLN A 1 209 ? 2.343 2.212 22.047 1.00 93.38 209 GLN A CA 1
ATOM 1725 C C . GLN A 1 209 ? 3.182 1.878 20.809 1.00 93.38 209 GLN A C 1
ATOM 1727 O O . GLN A 1 209 ? 3.714 0.767 20.716 1.00 93.38 209 GLN A O 1
ATOM 1732 N N . PRO A 1 210 ? 3.225 2.772 19.804 1.00 92.62 210 PRO A N 1
ATOM 1733 C CA . PRO A 1 210 ? 3.830 2.449 18.522 1.00 92.62 210 PRO A CA 1
ATOM 1734 C C . PRO A 1 210 ? 5.321 2.118 18.641 1.00 92.62 210 PRO A C 1
ATOM 1736 O O . PRO A 1 210 ? 6.118 2.924 19.114 1.00 92.62 210 PRO A O 1
ATOM 1739 N N . GLN A 1 211 ? 5.714 0.954 18.125 1.00 92.69 211 GLN A N 1
ATOM 1740 C CA . GLN A 1 211 ? 7.112 0.631 17.841 1.00 92.69 211 GLN A CA 1
ATOM 1741 C C . GLN A 1 211 ? 7.372 0.874 16.355 1.00 92.69 211 GLN A C 1
ATOM 1743 O O . GLN A 1 211 ? 7.061 0.047 15.499 1.00 92.69 211 GLN A O 1
ATOM 1748 N N . TRP A 1 212 ? 7.872 2.065 16.041 1.00 94.38 212 TRP A N 1
ATOM 1749 C CA . TRP A 1 212 ? 7.972 2.544 14.667 1.00 94.38 212 TRP A CA 1
ATOM 1750 C C . TRP A 1 212 ? 9.005 1.782 13.829 1.00 94.38 212 TRP A C 1
ATOM 1752 O O . TRP A 1 212 ? 10.214 1.902 14.035 1.00 94.38 212 TRP A O 1
ATOM 1762 N N . LEU A 1 213 ? 8.537 1.109 12.777 1.00 94.44 213 LEU A N 1
ATOM 1763 C CA . LEU A 1 213 ? 9.387 0.570 11.720 1.00 94.44 213 LEU A CA 1
ATOM 1764 C C . LEU A 1 213 ? 9.750 1.697 10.751 1.00 94.44 213 LEU A C 1
ATOM 1766 O O . LEU A 1 213 ? 8.910 2.188 9.996 1.00 94.44 213 LEU A O 1
ATOM 1770 N N . THR A 1 214 ? 11.006 2.137 10.783 1.00 95.62 214 THR A N 1
ATOM 1771 C CA . THR A 1 214 ? 11.476 3.261 9.964 1.00 95.62 214 THR A CA 1
ATOM 1772 C C . THR A 1 214 ? 12.079 2.762 8.656 1.00 95.62 214 THR A C 1
ATOM 1774 O O . THR A 1 214 ? 13.075 2.043 8.669 1.00 95.62 214 THR A O 1
ATOM 1777 N N . LYS A 1 215 ? 11.538 3.206 7.515 1.00 96.06 215 LYS A N 1
ATOM 1778 C CA . LYS A 1 215 ? 12.098 2.917 6.189 1.00 96.06 215 LYS A CA 1
ATOM 1779 C C . LYS A 1 215 ? 12.385 4.204 5.422 1.00 96.06 215 LYS A C 1
ATOM 1781 O O . LYS A 1 215 ? 11.557 5.114 5.353 1.00 96.06 215 LYS A O 1
ATOM 1786 N N . LYS A 1 216 ? 13.589 4.269 4.849 1.00 95.62 216 LYS A N 1
ATOM 1787 C CA . LYS A 1 216 ? 14.027 5.355 3.968 1.00 95.62 216 LYS A CA 1
ATOM 1788 C C . LYS A 1 216 ? 13.818 4.952 2.517 1.00 95.62 216 LYS A C 1
ATOM 1790 O O . LYS A 1 216 ? 14.160 3.840 2.115 1.00 95.62 216 LYS A O 1
ATOM 1795 N N . TYR A 1 217 ? 13.298 5.888 1.745 1.00 95.50 217 TYR A N 1
ATOM 1796 C CA . TYR A 1 217 ? 13.031 5.738 0.325 1.00 95.50 217 TYR A CA 1
ATOM 1797 C C . TYR A 1 217 ? 13.788 6.804 -0.454 1.00 95.50 217 TYR A C 1
ATOM 1799 O O . TYR A 1 217 ? 14.191 7.828 0.097 1.00 95.50 217 TYR A O 1
ATOM 1807 N N . ASN A 1 218 ? 14.011 6.537 -1.732 1.00 94.25 218 ASN A N 1
ATOM 1808 C CA . ASN A 1 218 ? 14.663 7.439 -2.669 1.00 94.25 218 ASN A CA 1
ATOM 1809 C C . ASN A 1 218 ? 14.072 7.232 -4.073 1.00 94.25 218 ASN A C 1
ATOM 1811 O O . ASN A 1 218 ? 13.058 6.561 -4.249 1.00 94.25 218 ASN A O 1
ATOM 1815 N N . TYR A 1 219 ? 14.703 7.806 -5.095 1.00 90.75 219 TYR A N 1
ATOM 1816 C CA . TYR A 1 219 ? 14.213 7.682 -6.465 1.00 90.75 219 TYR A CA 1
ATOM 1817 C C . TYR A 1 219 ? 14.175 6.230 -6.987 1.00 90.75 219 TYR A C 1
ATOM 1819 O O . TYR A 1 219 ? 13.262 5.864 -7.732 1.00 90.75 219 TYR A O 1
ATOM 1827 N N . PHE A 1 220 ? 15.171 5.420 -6.614 1.00 89.81 220 PHE A N 1
ATOM 1828 C CA . PHE A 1 220 ? 15.333 4.037 -7.072 1.00 89.81 220 PHE A CA 1
ATOM 1829 C C . PHE A 1 220 ? 14.531 3.046 -6.224 1.00 89.81 220 PHE A C 1
ATOM 1831 O O . PHE A 1 220 ? 14.033 2.060 -6.751 1.00 89.81 220 PHE A O 1
ATOM 1838 N N . ASN A 1 221 ? 14.372 3.335 -4.932 1.00 91.75 221 ASN A N 1
ATOM 1839 C CA . ASN A 1 221 ? 13.512 2.607 -4.006 1.00 91.75 221 ASN A CA 1
ATOM 1840 C C . ASN A 1 221 ? 12.387 3.539 -3.551 1.00 91.75 221 ASN A C 1
ATOM 1842 O O . ASN A 1 221 ? 12.524 4.225 -2.535 1.00 91.75 221 ASN A O 1
ATOM 1846 N N . ARG A 1 222 ? 11.323 3.622 -4.351 1.00 89.06 222 ARG A N 1
ATOM 1847 C CA . ARG A 1 222 ? 10.234 4.588 -4.163 1.00 89.06 222 ARG A CA 1
ATOM 1848 C C . ARG A 1 222 ? 9.373 4.234 -2.949 1.00 89.06 222 ARG A C 1
ATOM 1850 O O . ARG A 1 222 ? 9.225 3.051 -2.644 1.00 89.06 222 ARG A O 1
ATOM 1857 N N . PRO A 1 223 ? 8.785 5.232 -2.264 1.00 91.12 223 PRO A N 1
ATOM 1858 C CA . PRO A 1 223 ? 7.789 4.950 -1.244 1.00 91.12 223 PRO A CA 1
ATOM 1859 C C . PRO A 1 223 ? 6.589 4.226 -1.874 1.00 91.12 223 PRO A C 1
ATOM 1861 O O . PRO A 1 223 ? 6.259 4.497 -3.033 1.00 91.12 223 PRO A O 1
ATOM 1864 N N . PRO A 1 224 ? 5.933 3.327 -1.125 1.00 89.75 224 PRO A N 1
ATOM 1865 C CA . PRO A 1 224 ? 4.829 2.522 -1.639 1.00 89.75 224 PRO A CA 1
ATOM 1866 C C . PRO A 1 224 ? 3.666 3.405 -2.098 1.00 89.75 224 PRO A C 1
ATOM 1868 O O . PRO A 1 224 ? 3.469 4.490 -1.561 1.00 89.75 224 PRO A O 1
ATOM 1871 N N . GLU A 1 225 ? 2.890 2.997 -3.096 1.00 86.88 225 GLU A N 1
ATOM 1872 C CA . GLU A 1 225 ? 1.745 3.789 -3.569 1.00 86.88 225 GLU A CA 1
ATOM 1873 C C . GLU A 1 225 ? 0.636 3.928 -2.511 1.00 86.88 225 GLU A C 1
ATOM 1875 O O . GLU A 1 225 ? 0.637 3.262 -1.476 1.00 86.88 225 GLU A O 1
ATOM 1880 N N . GLN A 1 226 ? -0.302 4.850 -2.736 1.00 84.12 226 GLN A N 1
ATOM 1881 C CA . GLN A 1 226 ? -1.461 4.971 -1.856 1.00 84.12 226 GLN A CA 1
ATOM 1882 C C . GLN A 1 226 ? -2.254 3.658 -1.884 1.00 84.12 226 GLN A C 1
ATOM 1884 O O . GLN A 1 226 ? -2.452 3.084 -2.952 1.00 84.12 226 GLN A O 1
ATOM 1889 N N . TYR A 1 227 ? -2.712 3.197 -0.718 1.00 88.56 227 TYR A N 1
ATOM 1890 C CA . TYR A 1 227 ? -3.412 1.916 -0.568 1.00 88.56 227 TYR A CA 1
ATOM 1891 C C . TYR A 1 227 ? -2.555 0.668 -0.847 1.00 88.56 227 TYR A C 1
ATOM 1893 O O . TYR A 1 227 ? -3.105 -0.415 -1.054 1.00 88.56 227 TYR A O 1
ATOM 1901 N N . SER A 1 228 ? -1.220 0.778 -0.769 1.00 89.69 228 SER A N 1
ATOM 1902 C CA . SER A 1 228 ? -0.303 -0.374 -0.854 1.00 89.69 228 SER A CA 1
ATOM 1903 C C . SER A 1 228 ? -0.559 -1.444 0.212 1.00 89.69 228 SER A C 1
ATOM 1905 O O . SER A 1 228 ? -0.112 -2.576 0.090 1.00 89.69 228 SER A O 1
ATOM 1907 N N . PHE A 1 229 ? -1.250 -1.074 1.290 1.00 91.56 229 PHE A N 1
ATOM 1908 C CA . PHE A 1 229 ? -1.622 -1.969 2.377 1.00 91.56 229 PHE A CA 1
ATOM 1909 C C . PHE A 1 229 ? -2.748 -2.938 2.019 1.00 91.56 229 PHE A C 1
ATOM 1911 O O . PHE A 1 229 ? -3.136 -3.725 2.870 1.00 91.56 229 PHE A O 1
ATOM 1918 N N . THR A 1 230 ? -3.341 -2.849 0.831 1.00 93.75 230 THR A N 1
ATOM 1919 C CA . THR A 1 230 ? -4.463 -3.715 0.459 1.00 93.75 230 THR A CA 1
ATOM 1920 C C . THR A 1 230 ? -4.007 -5.106 0.023 1.00 93.75 230 THR A C 1
ATOM 1922 O O . THR A 1 230 ? -2.920 -5.231 -0.550 1.00 93.75 230 THR A O 1
ATOM 1925 N N . PRO A 1 231 ? -4.846 -6.139 0.236 1.00 93.69 231 PRO A N 1
ATOM 1926 C CA . PRO A 1 231 ? -4.530 -7.520 -0.135 1.00 93.69 231 PRO A CA 1
ATOM 1927 C C . PRO A 1 231 ? -4.195 -7.676 -1.624 1.00 93.69 231 PRO A C 1
ATOM 1929 O O . PRO A 1 231 ? -3.379 -8.516 -2.004 1.00 93.69 231 PRO A O 1
ATOM 1932 N N . GLU A 1 232 ? -4.762 -6.809 -2.468 1.00 92.69 232 GLU A N 1
ATOM 1933 C CA . GLU A 1 232 ? -4.489 -6.764 -3.901 1.00 92.69 232 GLU A CA 1
ATOM 1934 C C . GLU A 1 232 ? -2.991 -6.663 -4.225 1.00 92.69 232 GLU A C 1
ATOM 1936 O O . GLU A 1 232 ? -2.529 -7.320 -5.164 1.00 92.69 232 GLU A O 1
ATOM 1941 N N . ASN A 1 233 ? -2.239 -5.864 -3.459 1.00 92.62 233 ASN A N 1
ATOM 1942 C CA . ASN A 1 233 ? -0.823 -5.617 -3.727 1.00 92.62 233 ASN A CA 1
ATOM 1943 C C . ASN A 1 233 ? 0.033 -6.841 -3.435 1.00 92.62 233 ASN A C 1
ATOM 1945 O O . ASN A 1 233 ? 0.889 -7.166 -4.246 1.00 92.62 233 ASN A O 1
ATOM 1949 N N . THR A 1 234 ? -0.232 -7.563 -2.346 1.00 95.31 234 THR A N 1
ATOM 1950 C CA . THR A 1 234 ? 0.496 -8.798 -2.026 1.00 95.31 234 THR A CA 1
ATOM 1951 C C . THR A 1 234 ? 0.289 -9.863 -3.101 1.00 95.31 234 THR A C 1
ATOM 1953 O O . THR A 1 234 ? 1.232 -10.554 -3.475 1.00 95.31 234 THR A O 1
ATOM 1956 N N . ILE A 1 235 ? -0.913 -9.952 -3.678 1.00 95.81 235 ILE A N 1
ATOM 1957 C CA . ILE A 1 235 ? -1.176 -10.866 -4.800 1.00 95.81 235 ILE A CA 1
ATOM 1958 C C . ILE A 1 235 ? -0.442 -10.404 -6.066 1.00 95.81 235 ILE A C 1
ATOM 1960 O O . ILE A 1 235 ? 0.139 -11.220 -6.778 1.00 95.81 235 ILE A O 1
ATOM 1964 N N . SER A 1 236 ? -0.413 -9.098 -6.344 1.00 94.06 236 SER A N 1
ATOM 1965 C CA . SER A 1 236 ? 0.365 -8.548 -7.463 1.00 94.06 236 SER A CA 1
ATOM 1966 C C . SER A 1 236 ? 1.874 -8.785 -7.299 1.00 94.06 236 SER A C 1
ATOM 1968 O O . SER A 1 236 ? 2.545 -9.129 -8.271 1.00 94.06 236 SER A O 1
ATOM 1970 N N . GLU A 1 237 ? 2.409 -8.646 -6.082 1.00 95.19 237 GLU A N 1
ATOM 1971 C CA . GLU A 1 237 ? 3.804 -8.958 -5.747 1.00 95.19 237 GLU A CA 1
ATOM 1972 C C . GLU A 1 237 ? 4.101 -10.449 -5.942 1.00 95.19 237 GLU A C 1
ATOM 1974 O O . GLU A 1 237 ? 5.099 -10.793 -6.578 1.00 95.19 237 GLU A O 1
ATOM 1979 N N . PHE A 1 238 ? 3.200 -11.326 -5.488 1.00 97.12 238 PHE A N 1
ATOM 1980 C CA . PHE A 1 238 ? 3.300 -12.769 -5.701 1.00 97.12 238 PHE A CA 1
ATOM 1981 C C . PHE A 1 238 ? 3.362 -13.121 -7.188 1.00 97.12 238 PHE A C 1
ATOM 1983 O O . PHE A 1 238 ? 4.279 -13.822 -7.609 1.00 97.12 238 PHE A O 1
ATOM 1990 N N . ILE A 1 239 ? 2.442 -12.595 -8.002 1.00 95.81 239 ILE A N 1
ATOM 1991 C CA . ILE A 1 239 ? 2.420 -12.848 -9.450 1.00 95.81 239 ILE A CA 1
ATOM 1992 C C . ILE A 1 239 ? 3.691 -12.306 -10.105 1.00 95.81 239 ILE A C 1
ATOM 1994 O O . ILE A 1 239 ? 4.310 -12.987 -10.918 1.00 95.81 239 ILE A O 1
ATOM 1998 N N . SER A 1 240 ? 4.134 -11.104 -9.728 1.00 94.94 240 SER A N 1
ATOM 1999 C CA . SER A 1 240 ? 5.366 -10.533 -10.274 1.00 94.94 240 SER A CA 1
ATOM 2000 C C . SER A 1 240 ? 6.597 -11.382 -9.977 1.00 94.94 240 SER A C 1
ATOM 2002 O O . SER A 1 240 ? 7.456 -11.528 -10.851 1.00 94.94 240 SER A O 1
ATOM 2004 N N . ALA A 1 241 ? 6.692 -11.933 -8.768 1.00 96.44 241 ALA A N 1
ATOM 2005 C CA . ALA A 1 241 ? 7.781 -12.815 -8.380 1.00 96.44 241 ALA A CA 1
ATOM 2006 C C . ALA A 1 241 ? 7.674 -14.175 -9.087 1.00 96.44 241 ALA A C 1
ATOM 2008 O O . ALA A 1 241 ? 8.592 -14.554 -9.809 1.00 96.44 241 ALA A O 1
ATOM 2009 N N . ALA A 1 242 ? 6.543 -14.871 -8.942 1.00 96.25 242 ALA A N 1
ATOM 2010 C CA . ALA A 1 242 ? 6.367 -16.244 -9.412 1.00 96.25 242 ALA A CA 1
ATOM 2011 C C . ALA A 1 242 ? 6.250 -16.369 -10.938 1.00 96.25 242 ALA A C 1
ATOM 2013 O O . ALA A 1 242 ? 6.785 -17.307 -11.513 1.00 96.25 242 ALA A O 1
ATOM 2014 N N . VAL A 1 243 ? 5.552 -15.440 -11.598 1.00 94.62 243 VAL A N 1
ATOM 2015 C CA . VAL A 1 243 ? 5.207 -15.549 -13.026 1.00 94.62 243 VAL A CA 1
ATOM 2016 C C . VAL A 1 243 ? 6.163 -14.747 -13.902 1.00 94.62 243 VAL A C 1
ATOM 2018 O O . VAL A 1 243 ? 6.641 -15.247 -14.917 1.00 94.62 243 VAL A O 1
ATOM 2021 N N . TYR A 1 244 ? 6.434 -13.488 -13.545 1.00 93.00 244 TYR A N 1
ATOM 2022 C CA . TYR A 1 244 ? 7.203 -12.590 -14.419 1.00 93.00 244 TYR A CA 1
ATOM 2023 C C . TYR A 1 244 ? 8.711 -12.620 -14.166 1.00 93.00 244 TYR A C 1
ATOM 2025 O O . TYR A 1 244 ? 9.476 -12.276 -15.067 1.00 93.00 244 TYR A O 1
ATOM 2033 N N . SER A 1 245 ? 9.136 -13.012 -12.962 1.00 93.25 245 SER A N 1
ATOM 2034 C CA . SER A 1 245 ? 10.550 -12.994 -12.556 1.00 93.25 245 SER A CA 1
ATOM 2035 C C . SER A 1 245 ? 11.134 -14.381 -12.286 1.00 93.25 245 SER A C 1
ATOM 2037 O O . SER A 1 245 ? 12.346 -14.475 -12.110 1.00 93.25 245 SER A O 1
ATOM 2039 N N . ASP A 1 246 ? 10.297 -15.425 -12.245 1.00 93.69 246 ASP A N 1
ATOM 2040 C CA . ASP A 1 246 ? 10.672 -16.796 -11.857 1.00 93.69 246 ASP A CA 1
ATOM 2041 C C . ASP A 1 246 ? 11.401 -16.864 -10.491 1.00 93.69 246 ASP A C 1
ATOM 2043 O O . ASP A 1 246 ? 12.256 -17.710 -10.234 1.00 93.69 246 ASP A O 1
ATOM 2047 N N . ASP A 1 247 ? 11.076 -15.938 -9.580 1.00 96.69 247 ASP A N 1
ATOM 2048 C CA . ASP A 1 247 ? 11.636 -15.864 -8.228 1.00 96.69 247 ASP A CA 1
ATOM 2049 C C . ASP A 1 247 ? 10.696 -16.535 -7.221 1.00 96.69 247 ASP A C 1
ATOM 2051 O O . ASP A 1 247 ? 9.965 -15.901 -6.451 1.00 96.69 247 ASP A O 1
ATOM 2055 N N . ILE A 1 248 ? 10.725 -17.867 -7.233 1.00 95.12 248 ILE A N 1
ATOM 2056 C CA . ILE A 1 248 ? 9.885 -18.706 -6.373 1.00 95.12 248 ILE A CA 1
ATOM 2057 C C . ILE A 1 248 ? 10.155 -18.470 -4.881 1.00 95.12 248 ILE A C 1
ATOM 2059 O O . ILE A 1 248 ? 9.245 -18.621 -4.069 1.00 95.12 248 ILE A O 1
ATOM 2063 N N . ASN A 1 249 ? 11.373 -18.091 -4.488 1.00 96.19 249 ASN A N 1
ATOM 2064 C CA . ASN A 1 249 ? 11.689 -17.863 -3.076 1.00 96.19 249 ASN A CA 1
ATOM 2065 C C . ASN A 1 249 ? 11.015 -16.592 -2.555 1.00 96.19 249 ASN A C 1
ATOM 2067 O O . ASN A 1 249 ? 10.410 -16.624 -1.482 1.00 96.19 249 ASN A O 1
ATOM 2071 N N . SER A 1 250 ? 11.061 -15.506 -3.331 1.00 96.19 250 SER A N 1
ATOM 2072 C CA . SER A 1 250 ? 10.323 -14.284 -2.999 1.00 96.19 250 SER A CA 1
ATOM 2073 C C . SER A 1 250 ? 8.814 -14.533 -2.984 1.00 96.19 250 SER A C 1
ATOM 2075 O O . SER A 1 250 ? 8.131 -14.080 -2.071 1.00 96.19 250 SER A O 1
ATOM 2077 N N . ALA A 1 251 ? 8.293 -15.318 -3.933 1.00 97.25 251 ALA A N 1
ATOM 2078 C CA . ALA A 1 251 ? 6.880 -15.689 -3.950 1.00 97.25 251 ALA A CA 1
ATOM 2079 C C . ALA A 1 251 ? 6.473 -16.527 -2.721 1.00 97.25 251 ALA A C 1
ATOM 2081 O O . ALA A 1 251 ? 5.444 -16.257 -2.105 1.00 97.25 251 ALA A O 1
ATOM 2082 N N . LYS A 1 252 ? 7.301 -17.499 -2.311 1.00 97.06 252 LYS A N 1
ATOM 2083 C CA . LYS A 1 252 ? 7.077 -18.328 -1.112 1.00 97.06 252 LYS A CA 1
ATOM 2084 C C . LYS A 1 252 ? 6.983 -17.512 0.172 1.00 97.06 252 LYS A C 1
ATOM 2086 O O . LYS A 1 252 ? 6.190 -17.857 1.038 1.00 97.06 252 LYS A O 1
ATOM 2091 N N . ALA A 1 253 ? 7.748 -16.427 0.288 1.00 97.06 253 ALA A N 1
ATOM 2092 C CA . ALA A 1 253 ? 7.708 -15.553 1.460 1.00 97.06 253 ALA A CA 1
ATOM 2093 C C . ALA A 1 253 ? 6.351 -14.841 1.651 1.00 97.06 253 ALA A C 1
ATOM 2095 O O . ALA A 1 253 ? 6.074 -14.337 2.739 1.00 97.06 253 ALA A O 1
ATOM 2096 N N . LEU A 1 254 ? 5.505 -14.806 0.614 1.00 97.62 254 LEU A N 1
ATOM 2097 C CA . LEU A 1 254 ? 4.169 -14.203 0.646 1.00 97.62 254 LEU A CA 1
ATOM 2098 C C . LEU A 1 254 ? 3.058 -15.216 0.965 1.00 97.62 254 LEU A C 1
ATOM 2100 O O . LEU A 1 254 ? 1.900 -14.826 1.116 1.00 97.62 254 LEU A O 1
ATOM 2104 N N . ILE A 1 255 ? 3.386 -16.504 1.064 1.00 98.19 255 ILE A N 1
ATOM 2105 C CA . ILE A 1 255 ? 2.439 -17.581 1.364 1.00 98.19 255 ILE A CA 1
ATOM 2106 C C . ILE A 1 255 ? 2.320 -17.734 2.879 1.00 98.19 255 ILE A C 1
ATOM 2108 O O . ILE A 1 255 ? 3.281 -17.533 3.624 1.00 98.19 255 ILE A O 1
ATOM 2112 N N . HIS A 1 256 ? 1.121 -18.059 3.348 1.00 98.12 256 HIS A N 1
ATOM 2113 C CA . HIS A 1 256 ? 0.859 -18.304 4.757 1.00 98.12 256 HIS A CA 1
ATOM 2114 C C . HIS A 1 256 ? 1.725 -19.476 5.257 1.00 98.12 256 HIS A C 1
ATOM 2116 O O . HIS A 1 256 ? 1.748 -20.521 4.605 1.00 98.12 256 HIS A O 1
ATOM 2122 N N . PRO A 1 257 ? 2.427 -19.346 6.400 1.00 96.94 257 PRO A N 1
ATOM 2123 C CA . PRO A 1 257 ? 3.414 -20.339 6.843 1.00 96.94 257 PRO A CA 1
ATOM 2124 C C . PRO A 1 257 ? 2.824 -21.733 7.099 1.00 96.94 257 PRO A C 1
ATOM 2126 O O . PRO A 1 257 ? 3.516 -22.732 6.924 1.00 96.94 257 PRO A O 1
ATOM 2129 N N . ASP A 1 258 ? 1.545 -21.804 7.468 1.00 96.94 258 ASP A N 1
ATOM 2130 C CA . ASP A 1 258 ? 0.837 -23.076 7.670 1.00 96.94 258 ASP A CA 1
ATOM 2131 C C . ASP A 1 258 ? 0.546 -23.848 6.367 1.00 96.94 258 ASP A C 1
ATOM 2133 O O . ASP A 1 258 ? 0.172 -25.020 6.420 1.00 96.94 258 ASP A O 1
ATOM 2137 N N . ILE A 1 259 ? 0.717 -23.230 5.191 1.00 96.62 259 ILE A N 1
ATOM 2138 C CA . ILE A 1 259 ? 0.455 -23.879 3.904 1.00 96.62 259 ILE A CA 1
ATOM 2139 C C . ILE A 1 259 ? 1.719 -24.583 3.413 1.00 96.62 259 ILE A C 1
ATOM 2141 O O . ILE A 1 259 ? 2.652 -23.959 2.908 1.00 96.62 259 ILE A O 1
ATOM 2145 N N . GLN A 1 260 ? 1.731 -25.909 3.538 1.00 93.06 260 GLN A N 1
ATOM 2146 C CA . GLN A 1 260 ? 2.839 -26.750 3.074 1.00 93.06 260 GLN A CA 1
ATOM 2147 C C . GLN A 1 260 ? 2.712 -27.089 1.582 1.00 93.06 260 GLN A C 1
ATOM 2149 O O . GLN A 1 260 ? 3.678 -26.952 0.829 1.00 93.06 260 GLN A O 1
ATOM 2154 N N . ASP A 1 261 ? 1.503 -27.446 1.143 1.00 94.25 261 ASP A N 1
ATOM 2155 C CA . ASP A 1 261 ? 1.212 -27.903 -0.219 1.00 94.25 261 ASP A CA 1
ATOM 2156 C C . ASP A 1 261 ? 0.503 -26.815 -1.036 1.00 94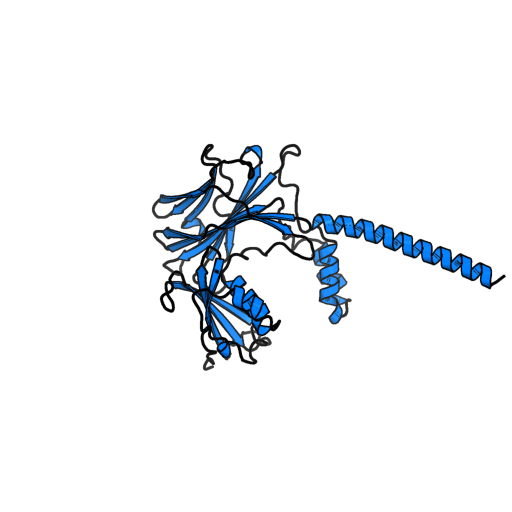.25 261 ASP A C 1
ATOM 2158 O O . ASP A 1 261 ? -0.653 -26.945 -1.435 1.00 94.25 261 ASP A O 1
ATOM 2162 N N . PHE A 1 262 ? 1.198 -25.701 -1.270 1.00 96.94 262 PHE A N 1
ATOM 2163 C CA . PHE A 1 262 ? 0.637 -24.600 -2.055 1.00 96.94 262 PHE A CA 1
ATOM 2164 C C . PHE A 1 262 ? 0.415 -25.015 -3.527 1.00 96.94 262 PHE A C 1
ATOM 2166 O O . PHE A 1 262 ? 1.306 -25.639 -4.120 1.00 96.94 262 PHE A O 1
ATOM 2173 N N . PRO A 1 263 ? -0.720 -24.662 -4.163 1.00 96.81 263 PRO A N 1
ATOM 2174 C CA . PRO A 1 263 ? -1.110 -25.179 -5.477 1.00 96.81 263 PRO A CA 1
ATOM 2175 C C . PRO A 1 263 ? -0.386 -24.477 -6.644 1.00 96.81 263 PRO A C 1
ATOM 2177 O O . PRO A 1 263 ? -1.004 -23.919 -7.549 1.00 96.81 263 PRO A O 1
ATOM 2180 N N . TRP A 1 264 ? 0.948 -24.549 -6.677 1.00 96.62 264 TRP A N 1
ATOM 2181 C CA . TRP A 1 264 ? 1.803 -23.936 -7.709 1.00 96.62 264 TRP A CA 1
ATOM 2182 C C . TRP A 1 264 ? 1.429 -24.316 -9.145 1.00 96.62 264 TRP A C 1
ATOM 2184 O O . TRP A 1 264 ? 1.665 -23.547 -10.070 1.00 96.62 264 TRP A O 1
ATOM 2194 N N . GLY A 1 265 ? 0.828 -25.492 -9.349 1.00 96.19 265 GLY A N 1
ATOM 2195 C CA . GLY A 1 265 ? 0.365 -25.922 -10.668 1.00 96.19 265 GLY A CA 1
ATOM 2196 C C . GLY A 1 265 ? -0.689 -24.997 -11.285 1.00 96.19 265 GLY A C 1
ATOM 2197 O O . GLY A 1 265 ? -0.765 -24.915 -12.506 1.00 96.19 265 GLY A O 1
ATOM 2198 N N . GLN A 1 266 ? -1.461 -24.268 -10.472 1.00 96.62 266 GLN A N 1
ATOM 2199 C CA . GLN A 1 266 ? -2.577 -23.449 -10.957 1.00 96.62 266 GLN A CA 1
ATOM 2200 C C . GLN A 1 266 ? -2.123 -22.185 -11.690 1.00 96.62 266 GLN A C 1
ATOM 2202 O O . GLN A 1 266 ? -2.861 -21.670 -12.521 1.00 96.62 266 GLN A O 1
ATOM 2207 N N . ILE A 1 267 ? -0.904 -21.698 -11.441 1.00 95.56 267 ILE A N 1
ATOM 2208 C CA . ILE A 1 267 ? -0.360 -20.521 -12.139 1.00 95.56 267 ILE A CA 1
ATOM 2209 C C . ILE A 1 267 ? 0.372 -20.882 -13.443 1.00 95.56 267 ILE A C 1
ATOM 2211 O O . ILE A 1 267 ? 0.807 -19.992 -14.176 1.00 95.56 267 ILE A O 1
ATOM 2215 N N . ASN A 1 268 ? 0.490 -22.176 -13.765 1.00 95.06 268 ASN A N 1
ATOM 2216 C CA . ASN A 1 268 ? 1.184 -22.669 -14.955 1.00 95.06 268 ASN A CA 1
ATOM 2217 C C . ASN A 1 268 ? 0.271 -22.649 -16.190 1.00 95.06 268 ASN A C 1
ATOM 2219 O O . ASN A 1 268 ? -0.122 -23.691 -16.714 1.00 95.06 268 ASN A O 1
ATOM 2223 N N . HIS A 1 269 ? -0.048 -21.454 -16.681 1.00 95.00 269 HIS A N 1
ATOM 2224 C CA . HIS A 1 269 ? -0.798 -21.251 -17.922 1.00 95.00 269 HIS A CA 1
ATOM 2225 C C . HIS A 1 269 ? -0.249 -20.067 -18.727 1.00 95.00 269 HIS A C 1
ATOM 2227 O O . HIS A 1 269 ? 0.432 -19.184 -18.212 1.00 95.00 269 HIS A O 1
ATOM 2233 N N . ASN A 1 270 ? -0.573 -20.005 -20.018 1.00 92.94 270 ASN A N 1
ATOM 2234 C CA . ASN A 1 270 ? -0.068 -18.975 -20.935 1.00 92.94 270 ASN A CA 1
ATOM 2235 C C . ASN A 1 270 ? -0.912 -17.682 -20.970 1.00 92.94 270 ASN A C 1
ATOM 2237 O O . ASN A 1 270 ? -0.550 -16.743 -21.679 1.00 92.94 270 ASN A O 1
ATOM 2241 N N . MET A 1 271 ? -2.006 -17.605 -20.201 1.00 93.69 271 MET A N 1
ATOM 2242 C CA . MET A 1 271 ? -2.934 -16.463 -20.226 1.00 93.69 271 MET A CA 1
ATOM 2243 C C . MET A 1 271 ? -2.442 -15.199 -19.504 1.00 93.69 271 MET A C 1
ATOM 2245 O O . MET A 1 271 ? -3.078 -14.159 -19.627 1.00 93.69 271 MET A O 1
ATOM 2249 N N . TRP A 1 272 ? -1.305 -15.224 -18.800 1.00 93.50 272 TRP A N 1
ATOM 2250 C CA . TRP A 1 272 ? -0.816 -14.065 -18.032 1.00 93.50 272 TRP A CA 1
ATOM 2251 C C . TRP A 1 272 ? -0.616 -12.794 -18.870 1.00 93.50 272 TRP A C 1
ATOM 2253 O O . TRP A 1 272 ? -0.825 -11.684 -18.380 1.00 93.50 272 TRP A O 1
ATOM 2263 N N . SER A 1 273 ? -0.299 -12.947 -20.159 1.00 89.81 273 SER A N 1
ATOM 2264 C CA . SER A 1 273 ? -0.187 -11.838 -21.116 1.00 89.81 273 SER A CA 1
ATOM 2265 C C . SER A 1 273 ? -1.526 -11.170 -21.469 1.00 89.81 273 SER A C 1
ATOM 2267 O O . SER A 1 273 ? -1.522 -10.102 -22.076 1.00 89.81 273 SER A O 1
ATOM 2269 N N . LEU A 1 274 ? -2.654 -11.774 -21.081 1.00 90.62 274 LEU A N 1
ATOM 2270 C CA . LEU A 1 274 ? -4.028 -11.334 -21.354 1.00 90.62 274 LEU A CA 1
ATOM 2271 C C . LEU A 1 274 ? -4.717 -10.714 -20.125 1.00 90.62 274 LEU A C 1
ATOM 2273 O O . LEU A 1 274 ? -5.925 -10.474 -20.139 1.00 90.62 274 LEU A O 1
ATOM 2277 N N . THR A 1 275 ? -3.968 -10.471 -19.048 1.00 88.25 275 THR A N 1
ATOM 2278 C CA . THR A 1 275 ? -4.498 -9.915 -17.797 1.00 88.25 275 THR A CA 1
ATOM 2279 C C . THR A 1 275 ? -4.866 -8.439 -17.970 1.00 88.25 275 THR A C 1
ATOM 2281 O O . THR A 1 275 ? -4.013 -7.641 -18.365 1.00 88.25 275 THR A O 1
ATOM 2284 N N . ARG A 1 276 ? -6.105 -8.043 -17.641 1.00 76.06 276 ARG A N 1
ATOM 2285 C CA . ARG A 1 276 ? -6.535 -6.624 -17.684 1.00 76.06 276 ARG A CA 1
ATOM 2286 C C . ARG A 1 276 ? -7.017 -6.097 -16.345 1.00 76.06 276 ARG A C 1
ATOM 2288 O O . ARG A 1 276 ? -6.696 -4.970 -15.976 1.00 76.06 276 ARG A O 1
ATOM 2295 N N . THR A 1 277 ? -7.827 -6.892 -15.661 1.00 70.75 277 THR A N 1
ATOM 2296 C CA . THR A 1 277 ? -8.645 -6.421 -14.549 1.00 70.75 277 THR A CA 1
ATOM 2297 C C . THR A 1 277 ? -8.606 -7.432 -13.423 1.00 70.75 277 THR A C 1
ATOM 2299 O O . THR A 1 277 ? -8.499 -8.638 -13.655 1.00 70.75 277 THR A O 1
ATOM 2302 N N . SER A 1 278 ? -8.711 -6.923 -12.201 1.00 79.75 278 SER A N 1
ATOM 2303 C CA . SER A 1 278 ? -8.984 -7.745 -11.040 1.00 79.75 278 SER A CA 1
ATOM 2304 C C . SER A 1 278 ? -10.087 -7.149 -10.190 1.00 79.75 278 SER A C 1
ATOM 2306 O O . SER A 1 278 ? -10.187 -5.932 -10.048 1.00 79.75 278 SER A O 1
ATOM 2308 N N . GLU A 1 279 ? -10.881 -8.030 -9.612 1.00 88.44 279 GLU A N 1
ATOM 2309 C CA . GLU A 1 279 ? -11.916 -7.715 -8.638 1.00 88.44 279 GLU A CA 1
ATOM 2310 C C . GLU A 1 279 ? -11.475 -8.276 -7.292 1.00 88.44 279 GLU A C 1
ATOM 2312 O O . GLU A 1 279 ? -10.729 -9.256 -7.248 1.00 88.44 279 GLU A O 1
ATOM 2317 N N . ILE A 1 280 ? -11.892 -7.649 -6.196 1.00 91.69 280 ILE A N 1
ATOM 2318 C CA . ILE A 1 280 ? -11.532 -8.112 -4.859 1.00 91.69 280 ILE A CA 1
ATOM 2319 C C . ILE A 1 280 ? -12.750 -8.155 -3.949 1.00 91.69 280 ILE A C 1
ATOM 2321 O O . ILE A 1 280 ? -13.508 -7.190 -3.866 1.00 91.69 280 ILE A O 1
ATOM 2325 N N . TYR A 1 281 ? -12.917 -9.282 -3.271 1.00 94.06 281 TYR A N 1
ATOM 2326 C CA . TYR A 1 281 ? -14.069 -9.587 -2.446 1.00 94.06 281 TYR A CA 1
ATOM 2327 C C . TYR A 1 281 ? -13.633 -10.033 -1.059 1.00 94.06 281 TYR A C 1
ATOM 2329 O O . TYR A 1 281 ? -12.646 -10.745 -0.920 1.00 94.06 281 TYR A O 1
ATOM 2337 N N . TYR A 1 282 ? -14.370 -9.651 -0.028 1.00 94.75 282 TYR A N 1
ATOM 2338 C CA . TYR A 1 282 ? -14.316 -10.305 1.271 1.00 94.75 282 TYR A CA 1
ATOM 2339 C C . TYR A 1 282 ? -15.254 -11.516 1.264 1.00 94.75 282 TYR A C 1
ATOM 2341 O O . TYR A 1 282 ? -16.425 -11.376 0.911 1.00 94.75 282 TYR A O 1
ATOM 2349 N N . GLN A 1 283 ? -14.728 -12.683 1.640 1.00 94.31 283 GLN A N 1
ATOM 2350 C CA . GLN A 1 283 ? -15.418 -13.979 1.630 1.00 94.31 283 GLN A CA 1
ATOM 2351 C C . GLN A 1 283 ? -15.720 -14.510 3.041 1.00 94.31 283 GLN A C 1
ATOM 2353 O O . GLN A 1 283 ? -16.310 -15.579 3.172 1.00 94.31 283 GLN A O 1
ATOM 2358 N N . ASP A 1 284 ? -15.310 -13.792 4.095 1.00 93.12 284 ASP A N 1
ATOM 2359 C CA . ASP A 1 284 ? -15.265 -14.247 5.496 1.00 93.12 284 ASP A CA 1
ATOM 2360 C C . ASP A 1 284 ? -14.390 -15.497 5.693 1.00 93.12 284 ASP A C 1
ATOM 2362 O O . ASP A 1 284 ? -13.363 -15.422 6.361 1.00 93.12 284 ASP A O 1
ATOM 2366 N N . ARG A 1 285 ? -14.713 -16.644 5.084 1.00 96.75 285 ARG A N 1
ATOM 2367 C CA . ARG A 1 285 ? -14.010 -17.915 5.300 1.00 96.75 285 ARG A CA 1
ATOM 2368 C C . ARG A 1 285 ? -13.629 -18.640 4.017 1.00 96.75 285 ARG A C 1
ATOM 2370 O O . ARG A 1 285 ? -14.414 -18.727 3.083 1.00 96.75 285 ARG A O 1
ATOM 2377 N N . HIS A 1 286 ? -12.455 -19.272 4.037 1.00 97.00 286 HIS A N 1
ATOM 2378 C CA . HIS A 1 286 ? -11.977 -20.185 2.989 1.00 97.00 286 HIS A CA 1
ATOM 2379 C C . HIS A 1 286 ? -11.002 -21.199 3.586 1.00 97.00 286 HIS A C 1
ATOM 2381 O O . HIS A 1 286 ? -10.112 -20.814 4.340 1.00 97.00 286 HIS A O 1
ATOM 2387 N N . LEU A 1 287 ? -11.169 -22.489 3.282 1.00 94.81 287 LEU A N 1
ATOM 2388 C CA . LEU A 1 287 ? -10.299 -23.580 3.765 1.00 94.81 287 LEU A CA 1
ATOM 2389 C C . LEU A 1 287 ? -9.996 -23.548 5.281 1.00 94.81 287 LEU A C 1
ATOM 2391 O O . LEU A 1 287 ? -8.903 -23.885 5.722 1.00 94.81 287 LEU A O 1
ATOM 2395 N N . GLY A 1 288 ? -10.971 -23.133 6.094 1.00 95.75 288 GLY A N 1
ATOM 2396 C CA . GLY A 1 288 ? -10.831 -23.038 7.554 1.00 95.75 288 GLY A CA 1
ATOM 2397 C C . GLY A 1 288 ? -10.201 -21.738 8.068 1.00 95.75 288 GLY A C 1
ATOM 2398 O O . GLY A 1 288 ? -10.313 -21.458 9.263 1.00 95.75 288 GLY A O 1
ATOM 2399 N N . TYR A 1 289 ? -9.630 -20.908 7.193 1.00 97.19 289 TYR A N 1
ATOM 2400 C CA . TYR A 1 289 ? -9.195 -19.554 7.530 1.00 97.19 289 TYR A CA 1
ATOM 2401 C C . TYR A 1 289 ? -10.395 -18.613 7.648 1.00 97.19 289 TYR A C 1
ATOM 2403 O O . TYR A 1 289 ? -11.422 -18.811 6.995 1.00 97.19 289 TYR A O 1
ATOM 2411 N N . LYS A 1 290 ? -10.255 -17.593 8.499 1.00 95.94 290 LYS A N 1
ATOM 2412 C CA . LYS A 1 290 ? -11.205 -16.484 8.656 1.00 95.94 290 LYS A CA 1
ATOM 2413 C C . LYS A 1 290 ? -10.647 -15.208 8.029 1.00 95.94 290 LYS A C 1
ATOM 2415 O O . LYS A 1 290 ? -9.464 -15.152 7.685 1.00 95.94 290 LYS A O 1
ATOM 2420 N N . ASP A 1 291 ? -11.509 -14.205 7.920 1.00 95.31 291 ASP A N 1
ATOM 2421 C CA . ASP A 1 291 ? -11.231 -12.896 7.342 1.00 95.31 291 ASP A CA 1
ATOM 2422 C C . ASP A 1 291 ? -10.528 -12.985 5.980 1.00 95.31 291 ASP A C 1
ATOM 2424 O O . ASP A 1 291 ? -9.535 -12.307 5.708 1.00 95.31 291 ASP A O 1
ATOM 2428 N N . VAL A 1 292 ? -11.026 -13.887 5.132 1.00 97.38 292 VAL A N 1
ATOM 2429 C CA . VAL A 1 292 ? -10.429 -14.168 3.826 1.00 97.38 292 VAL A CA 1
ATOM 2430 C C . VAL A 1 292 ? -10.910 -13.167 2.785 1.00 97.38 292 VAL A C 1
ATOM 2432 O O . VAL A 1 292 ? -12.102 -12.886 2.663 1.00 97.38 292 VAL A O 1
ATOM 2435 N N . PHE A 1 293 ? -9.967 -12.687 1.981 1.00 96.62 293 PHE A N 1
ATOM 2436 C CA . PHE A 1 29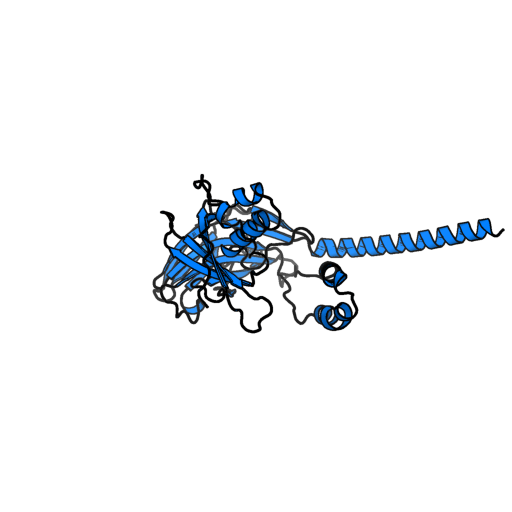3 ? -10.208 -11.902 0.784 1.00 96.62 293 PHE A CA 1
ATOM 2437 C C . PHE A 1 293 ? -9.895 -12.746 -0.454 1.00 96.62 293 PHE A C 1
ATOM 2439 O O . PHE A 1 293 ? -8.901 -13.470 -0.497 1.00 96.62 293 PHE A O 1
ATOM 2446 N N . GLU A 1 294 ? -10.733 -12.637 -1.472 1.00 96.81 294 GLU A N 1
ATOM 2447 C CA . GLU A 1 294 ? -10.569 -13.255 -2.780 1.00 96.81 294 GLU A CA 1
ATOM 2448 C C . GLU A 1 294 ? -10.277 -12.168 -3.810 1.00 96.81 294 GLU A C 1
ATOM 2450 O O . GLU A 1 294 ? -11.074 -11.250 -3.984 1.00 96.81 294 GLU A O 1
ATOM 2455 N N . LYS A 1 295 ? -9.169 -12.283 -4.539 1.00 95.19 295 LYS A N 1
ATOM 2456 C CA . LYS A 1 295 ? -8.931 -11.497 -5.750 1.00 95.19 295 LYS A CA 1
ATOM 2457 C C . LYS A 1 295 ? -9.211 -12.362 -6.967 1.00 95.19 295 LYS A C 1
ATOM 2459 O O . LYS A 1 295 ? -8.506 -13.344 -7.190 1.00 95.19 295 LYS A O 1
ATOM 2464 N N . LYS A 1 296 ? -10.184 -11.966 -7.780 1.00 94.62 296 LYS A N 1
ATOM 2465 C CA . LYS A 1 296 ? -10.449 -12.578 -9.083 1.00 94.62 296 LYS A CA 1
ATOM 2466 C C . LYS A 1 296 ? -9.650 -11.855 -10.146 1.00 94.62 296 LYS A C 1
ATOM 2468 O O . LYS A 1 296 ? -9.758 -10.639 -10.281 1.00 94.62 296 LYS A O 1
ATOM 2473 N N . ILE A 1 297 ? -8.839 -12.588 -10.890 1.00 94.19 297 ILE A N 1
ATOM 2474 C CA . ILE A 1 297 ? -8.072 -12.087 -12.026 1.00 94.19 297 ILE A CA 1
ATOM 2475 C C . ILE A 1 297 ? -8.791 -12.509 -13.290 1.00 94.19 297 ILE A C 1
ATOM 2477 O O . ILE A 1 297 ? -9.042 -13.694 -13.488 1.00 94.19 297 ILE A O 1
ATOM 2481 N N . LEU A 1 298 ? -9.118 -11.534 -14.133 1.00 93.31 298 LEU A N 1
ATOM 2482 C CA . LEU A 1 298 ? -9.807 -11.772 -15.391 1.00 93.31 298 LEU A CA 1
ATOM 2483 C C . LEU A 1 298 ? -8.813 -11.725 -16.552 1.00 93.31 298 LEU A C 1
ATOM 2485 O O . LEU A 1 298 ? -8.050 -10.761 -16.706 1.00 93.31 298 LEU A O 1
ATOM 2489 N N . PHE A 1 299 ? -8.876 -12.745 -17.401 1.00 93.88 299 PHE A N 1
ATOM 2490 C CA . PHE A 1 299 ? -8.079 -12.873 -18.616 1.00 93.88 299 PHE A CA 1
ATOM 2491 C C . PHE A 1 299 ? -8.978 -12.673 -19.829 1.00 93.88 299 PHE A C 1
ATOM 2493 O O . PHE A 1 299 ? -10.084 -13.206 -19.875 1.00 93.88 299 PHE A O 1
ATOM 2500 N N . GLY A 1 300 ? -8.534 -11.904 -20.822 1.00 91.00 300 GLY A N 1
ATOM 2501 C CA . GLY A 1 300 ? -9.383 -11.602 -21.971 1.00 91.00 300 GLY A CA 1
ATOM 2502 C C . GLY A 1 300 ? -8.707 -10.793 -23.066 1.00 91.00 300 GLY A C 1
ATOM 2503 O O . GLY A 1 300 ? -7.501 -10.550 -23.052 1.00 91.00 300 GLY A O 1
ATOM 2504 N N . ASN A 1 301 ? -9.500 -10.358 -24.046 1.00 83.88 301 ASN A N 1
ATOM 2505 C CA . ASN A 1 301 ? -8.976 -9.562 -25.150 1.00 83.88 301 ASN A CA 1
ATOM 2506 C C . ASN A 1 301 ? -8.652 -8.130 -24.686 1.00 83.88 301 ASN A C 1
ATOM 2508 O O . ASN A 1 301 ? -9.539 -7.334 -24.374 1.00 83.88 301 ASN A O 1
ATOM 2512 N N . LEU A 1 302 ? -7.362 -7.787 -24.671 1.00 77.62 302 LEU A N 1
ATOM 2513 C CA . LEU A 1 302 ? -6.882 -6.458 -24.280 1.00 77.62 302 LEU A CA 1
ATOM 2514 C C . LEU A 1 302 ? -7.183 -5.371 -25.321 1.00 77.62 302 LEU A C 1
ATOM 2516 O O . LEU A 1 302 ? -7.116 -4.186 -24.998 1.00 77.62 302 LEU A O 1
ATOM 2520 N N . TYR A 1 303 ? -7.500 -5.761 -26.557 1.00 77.44 303 TYR A N 1
ATOM 2521 C CA . TYR A 1 303 ? -7.648 -4.847 -27.690 1.00 77.44 303 TYR A CA 1
ATOM 2522 C C . TYR A 1 303 ? -9.100 -4.486 -28.017 1.00 77.44 303 TYR A C 1
ATOM 2524 O O . TYR A 1 303 ? -9.320 -3.648 -28.892 1.00 77.44 303 TYR A O 1
ATOM 2532 N N . SER A 1 304 ? -10.091 -5.081 -27.345 1.00 74.06 304 SER A N 1
ATOM 2533 C CA . SER A 1 304 ? -11.488 -4.668 -27.502 1.00 74.06 304 SER A CA 1
ATOM 2534 C C . SER A 1 304 ? -11.821 -3.483 -26.593 1.00 74.06 304 SER A C 1
ATOM 2536 O O . SER A 1 304 ? -11.334 -3.369 -25.460 1.00 74.06 304 SER A O 1
ATOM 2538 N N . SER A 1 305 ? -12.673 -2.589 -27.106 1.00 75.44 305 SER A N 1
ATOM 2539 C CA . SER A 1 305 ? -13.256 -1.485 -26.334 1.00 75.44 305 SER A CA 1
ATOM 2540 C C . SER A 1 305 ? -13.988 -2.008 -25.099 1.00 75.44 305 SER A C 1
ATOM 2542 O O . SER A 1 305 ? -13.767 -1.494 -24.004 1.00 75.44 305 SER A O 1
ATOM 2544 N N . ASP A 1 306 ? -14.740 -3.096 -25.269 1.00 80.44 306 ASP A N 1
ATOM 2545 C CA . ASP A 1 306 ? -15.424 -3.815 -24.198 1.00 80.44 306 ASP A CA 1
ATOM 2546 C C . ASP A 1 306 ? -14.592 -5.030 -23.810 1.00 80.44 306 ASP A C 1
ATOM 2548 O O . ASP A 1 306 ? -14.390 -5.938 -24.619 1.00 80.44 306 ASP A O 1
ATOM 2552 N N . PHE A 1 307 ? -14.042 -5.034 -22.598 1.00 82.38 307 PHE A N 1
ATOM 2553 C CA . PHE A 1 307 ? -13.252 -6.165 -22.126 1.00 82.38 307 PHE A CA 1
ATOM 2554 C C . PHE A 1 307 ? -14.136 -7.412 -22.030 1.00 82.38 307 PHE A C 1
ATOM 2556 O O . PHE A 1 307 ? -15.037 -7.467 -21.197 1.00 82.38 307 PHE A O 1
ATOM 2563 N N . ASN A 1 308 ? -13.858 -8.407 -22.872 1.00 86.69 308 ASN A N 1
ATOM 2564 C CA . ASN A 1 308 ? -14.509 -9.707 -22.796 1.00 86.69 308 ASN A CA 1
ATOM 2565 C C . ASN A 1 308 ? -13.579 -10.683 -22.069 1.00 86.69 308 ASN A C 1
ATOM 2567 O O . ASN A 1 308 ? -12.534 -11.063 -22.611 1.00 86.69 308 ASN A O 1
ATOM 2571 N N . ALA A 1 309 ? -13.936 -11.024 -20.831 1.00 89.50 309 ALA A N 1
ATOM 2572 C CA . ALA A 1 309 ? -13.206 -11.994 -20.030 1.00 89.50 309 ALA A CA 1
ATOM 2573 C C . ALA A 1 309 ? -13.493 -13.405 -20.560 1.00 89.50 309 ALA A C 1
ATOM 2575 O O . ALA A 1 309 ? -14.631 -13.857 -20.521 1.00 89.50 309 ALA A O 1
ATOM 2576 N N . ILE A 1 310 ? -12.453 -14.088 -21.032 1.00 93.75 310 ILE A N 1
ATOM 2577 C CA . ILE A 1 310 ? -12.518 -15.464 -21.543 1.00 93.75 310 ILE A CA 1
ATOM 2578 C C . ILE A 1 310 ? -12.201 -16.494 -20.456 1.00 93.75 310 ILE A C 1
ATOM 2580 O O . ILE A 1 310 ? -12.535 -17.664 -20.594 1.00 93.75 310 ILE A O 1
ATOM 2584 N N . ALA A 1 311 ? -11.529 -16.069 -19.387 1.00 95.25 311 ALA A N 1
ATOM 2585 C CA . ALA A 1 311 ? -11.218 -16.913 -18.248 1.00 95.25 311 ALA A CA 1
ATOM 2586 C C . ALA A 1 311 ? -11.048 -16.079 -16.976 1.00 95.25 311 ALA A C 1
ATOM 2588 O O . ALA A 1 311 ? -10.818 -14.865 -17.029 1.00 95.25 311 ALA A O 1
ATOM 2589 N N . GLU A 1 312 ? -11.119 -16.749 -15.834 1.00 95.38 312 GLU A N 1
ATOM 2590 C CA . GLU A 1 312 ? -10.856 -16.169 -14.524 1.00 95.38 312 GLU A CA 1
ATOM 2591 C C . GLU A 1 312 ? -10.033 -17.097 -13.632 1.00 95.38 312 GLU A C 1
ATOM 2593 O O . GLU A 1 312 ? -10.054 -18.317 -13.786 1.00 95.38 312 GLU A O 1
ATOM 2598 N N . GLN A 1 313 ? -9.313 -16.507 -12.681 1.00 96.81 313 GLN A N 1
ATOM 2599 C CA . GLN A 1 313 ? -8.624 -17.234 -11.622 1.00 96.81 313 GLN A CA 1
ATOM 2600 C C . GLN A 1 313 ? -8.741 -16.487 -10.296 1.00 96.81 313 GLN A C 1
ATOM 2602 O O . GLN A 1 313 ? -8.502 -15.280 -10.233 1.00 96.81 313 GLN A O 1
ATOM 2607 N N . SER A 1 314 ? -9.056 -17.218 -9.231 1.00 97.31 314 SER A N 1
ATOM 2608 C CA . SER A 1 314 ? -9.174 -16.671 -7.881 1.00 97.31 314 SER A CA 1
ATOM 2609 C C . SER A 1 314 ? -7.901 -16.870 -7.068 1.00 97.31 314 SER A C 1
ATOM 2611 O O . SER A 1 314 ? -7.287 -17.932 -7.091 1.00 97.31 314 SER A O 1
ATOM 2613 N N . PHE A 1 315 ? -7.533 -15.852 -6.301 1.00 97.94 315 PHE A N 1
ATOM 2614 C CA . PHE A 1 315 ? -6.455 -15.881 -5.317 1.00 97.94 315 PHE A CA 1
ATOM 2615 C C . PHE A 1 315 ? -7.039 -15.576 -3.947 1.00 97.94 315 PHE A C 1
ATOM 2617 O O . PHE A 1 315 ? -7.712 -14.558 -3.789 1.00 97.94 315 PHE A O 1
ATOM 2624 N N . TYR A 1 316 ? -6.747 -16.412 -2.957 1.00 98.31 316 TYR A N 1
ATOM 2625 C CA . TYR A 1 316 ? -7.277 -16.261 -1.607 1.00 98.31 316 TYR A CA 1
ATOM 2626 C C . TYR A 1 316 ? -6.171 -15.828 -0.653 1.00 98.31 316 TYR A C 1
ATOM 2628 O O . TYR A 1 316 ? -5.070 -16.386 -0.648 1.00 98.31 316 TYR A O 1
ATOM 2636 N N . ILE A 1 317 ? -6.462 -14.817 0.157 1.00 97.81 317 ILE A N 1
ATOM 2637 C CA . ILE A 1 317 ? -5.488 -14.161 1.022 1.00 97.81 317 ILE A CA 1
ATOM 2638 C C . ILE A 1 317 ? -6.125 -13.793 2.362 1.00 97.81 317 ILE A C 1
ATOM 2640 O O . ILE A 1 317 ? -7.276 -13.371 2.417 1.00 97.81 317 ILE A O 1
ATOM 2644 N N . THR A 1 318 ? -5.381 -13.946 3.451 1.00 97.12 318 THR A N 1
ATOM 2645 C CA . THR A 1 318 ? -5.806 -13.542 4.803 1.00 97.12 318 THR A CA 1
ATOM 2646 C C . THR A 1 318 ? -4.666 -12.818 5.514 1.00 97.12 318 THR A C 1
ATOM 2648 O O . THR A 1 318 ? -3.548 -12.752 4.995 1.00 97.12 318 THR A O 1
ATOM 2651 N N . GLN A 1 319 ? -4.938 -12.229 6.674 1.00 95.12 319 GLN A N 1
ATOM 2652 C CA . GLN A 1 319 ? -3.919 -11.569 7.478 1.00 95.12 319 GLN A CA 1
ATOM 2653 C C . GLN A 1 319 ? -3.283 -12.560 8.465 1.00 95.12 319 GLN A C 1
ATOM 2655 O O . GLN A 1 319 ? -3.975 -13.250 9.205 1.00 95.12 319 GLN A O 1
ATOM 2660 N N . HIS A 1 320 ? -1.953 -12.597 8.503 1.00 94.88 320 HIS A N 1
ATOM 2661 C CA . HIS A 1 320 ? -1.149 -13.360 9.457 1.00 94.88 320 HIS A CA 1
ATOM 2662 C C . HIS A 1 320 ? -0.000 -12.478 9.943 1.00 94.88 320 HIS A C 1
ATOM 2664 O O . HIS A 1 320 ? 0.670 -11.838 9.132 1.00 94.88 320 HIS A O 1
ATOM 2670 N N . ASP A 1 321 ? 0.202 -12.392 11.259 1.00 92.94 321 ASP A N 1
ATOM 2671 C CA . ASP A 1 321 ? 1.202 -11.505 11.870 1.00 92.94 321 ASP A CA 1
ATOM 2672 C C . ASP A 1 321 ? 1.158 -10.071 11.317 1.00 92.94 321 ASP A C 1
ATOM 2674 O O . ASP A 1 321 ? 2.175 -9.421 11.074 1.00 92.94 321 ASP A O 1
ATOM 2678 N N . LYS A 1 322 ? -0.067 -9.558 11.137 1.00 91.81 322 LYS A N 1
ATOM 2679 C CA . LYS A 1 322 ? -0.369 -8.205 10.639 1.00 91.81 322 LYS A CA 1
ATOM 2680 C C . LYS A 1 322 ? 0.005 -7.956 9.173 1.00 91.81 322 LYS A C 1
ATOM 2682 O O . LYS A 1 322 ? -0.189 -6.840 8.686 1.00 91.81 322 LYS A O 1
ATOM 2687 N N . GLU A 1 323 ? 0.443 -8.972 8.441 1.00 93.38 323 GLU A N 1
ATOM 2688 C CA . GLU A 1 323 ? 0.730 -8.909 7.009 1.00 93.38 323 GLU A CA 1
ATOM 2689 C C . GLU A 1 323 ? -0.237 -9.785 6.214 1.00 93.38 323 GLU A C 1
ATOM 2691 O O . GLU A 1 323 ? -0.781 -10.758 6.725 1.00 93.38 323 GLU A O 1
ATOM 2696 N N . TRP A 1 324 ? -0.466 -9.447 4.948 1.00 95.94 324 TRP A N 1
ATOM 2697 C CA . TRP A 1 324 ? -1.263 -10.300 4.074 1.00 95.94 324 TRP A CA 1
ATOM 2698 C C . TRP A 1 324 ? -0.454 -11.519 3.635 1.00 95.94 324 TRP A C 1
ATOM 2700 O O . TRP A 1 324 ? 0.740 -11.409 3.333 1.00 95.94 324 TRP A O 1
ATOM 2710 N N . ARG A 1 325 ? -1.113 -12.677 3.597 1.00 97.69 325 ARG A N 1
ATOM 2711 C CA . ARG A 1 325 ? -0.521 -13.963 3.238 1.00 97.69 325 ARG A CA 1
ATOM 2712 C C . ARG A 1 325 ? -1.467 -14.792 2.388 1.00 97.69 325 ARG A C 1
ATOM 2714 O O . ARG A 1 325 ? -2.626 -14.988 2.760 1.00 97.69 325 ARG A O 1
ATOM 2721 N N . LEU A 1 326 ? -0.974 -15.252 1.237 1.00 98.19 326 LEU A N 1
ATOM 2722 C CA . LEU A 1 326 ? -1.743 -16.110 0.339 1.00 98.19 326 LEU A CA 1
ATOM 2723 C C . LEU A 1 326 ? -1.993 -17.454 1.016 1.00 98.19 326 LEU A C 1
ATOM 2725 O O . LEU A 1 326 ? -1.071 -18.040 1.581 1.00 98.19 326 LEU A O 1
ATOM 2729 N N . ILE A 1 327 ? -3.223 -17.945 0.923 1.00 98.31 327 ILE A N 1
ATOM 2730 C CA . ILE A 1 327 ? -3.610 -19.249 1.469 1.00 98.31 327 ILE A CA 1
ATOM 2731 C C . ILE A 1 327 ? -3.955 -20.258 0.378 1.00 98.31 327 ILE A C 1
ATOM 2733 O O . ILE A 1 327 ? -3.783 -21.451 0.597 1.00 98.31 327 ILE A O 1
ATOM 2737 N N . ASP A 1 328 ? -4.408 -19.798 -0.792 1.00 98.25 328 ASP A N 1
ATOM 2738 C CA . ASP A 1 328 ? -4.845 -20.681 -1.874 1.00 98.25 328 ASP A CA 1
ATOM 2739 C C . ASP A 1 328 ? -4.903 -19.957 -3.231 1.00 98.25 328 ASP A C 1
ATOM 2741 O O . ASP A 1 328 ? -4.961 -18.722 -3.292 1.00 98.25 328 ASP A O 1
ATOM 2745 N N . ILE A 1 329 ? -4.912 -20.734 -4.315 1.00 97.75 329 ILE A N 1
ATOM 2746 C CA . ILE A 1 329 ? -5.146 -20.279 -5.689 1.00 97.75 329 ILE A CA 1
ATOM 2747 C C . ILE A 1 329 ? -6.122 -21.251 -6.351 1.00 97.75 329 ILE A C 1
ATOM 2749 O O . ILE A 1 329 ? -5.848 -22.445 -6.468 1.00 97.75 329 ILE A O 1
ATOM 2753 N N . GLY A 1 330 ? -7.244 -20.721 -6.830 1.00 96.94 330 GLY A N 1
ATOM 2754 C CA . GLY A 1 330 ? -8.221 -21.479 -7.596 1.00 96.94 330 GLY A CA 1
ATOM 2755 C C . GLY A 1 330 ? -7.690 -21.895 -8.968 1.00 96.94 330 GLY A C 1
ATOM 2756 O O . GLY A 1 330 ? -6.766 -21.297 -9.529 1.00 96.94 330 GLY A O 1
ATOM 2757 N N . SER A 1 331 ? -8.303 -22.924 -9.545 1.00 96.94 331 SER A N 1
ATOM 2758 C CA . SER A 1 331 ? -8.039 -23.278 -10.937 1.00 96.94 331 SER A CA 1
ATOM 2759 C C . SER A 1 331 ? -8.455 -22.169 -11.895 1.00 96.94 331 SER A C 1
ATOM 2761 O O . SER A 1 331 ? -9.354 -21.383 -11.604 1.00 96.94 331 SER A O 1
ATOM 2763 N N . LEU A 1 332 ? -7.785 -22.118 -13.046 1.00 96.62 332 LEU A N 1
ATOM 2764 C CA . LEU A 1 332 ? -8.210 -21.285 -14.162 1.00 96.62 332 LEU A CA 1
ATOM 2765 C C . LEU A 1 332 ? -9.545 -21.826 -14.694 1.00 96.62 332 LEU A C 1
ATOM 2767 O O . LEU A 1 332 ? -9.623 -22.988 -15.094 1.00 96.62 332 LEU A O 1
ATOM 2771 N N . ILE A 1 333 ? -10.579 -20.992 -14.684 1.00 96.31 333 ILE A N 1
ATOM 2772 C CA . ILE A 1 333 ? -11.919 -21.332 -15.163 1.00 96.31 333 ILE A CA 1
ATOM 2773 C C . ILE A 1 333 ? -12.142 -20.586 -16.473 1.00 96.31 333 ILE A C 1
ATOM 2775 O O . ILE A 1 333 ? -12.120 -19.356 -16.498 1.00 96.31 333 ILE A O 1
ATOM 2779 N N . GLU A 1 334 ? -12.349 -21.321 -17.563 1.00 93.88 334 GLU A N 1
ATOM 2780 C CA . GLU A 1 334 ? -12.807 -20.735 -18.824 1.00 93.88 334 GLU A CA 1
ATOM 2781 C C . GLU A 1 334 ? -14.257 -20.269 -18.659 1.00 93.88 334 GLU A C 1
ATOM 2783 O O . GLU A 1 334 ? -15.089 -20.973 -18.084 1.00 93.88 334 GLU A O 1
ATOM 2788 N N . ARG A 1 335 ? -14.553 -19.052 -19.114 1.00 87.69 335 ARG A N 1
ATOM 2789 C CA . ARG A 1 335 ? -15.908 -18.505 -19.092 1.00 87.69 335 ARG A CA 1
ATOM 2790 C C . ARG A 1 335 ? -16.605 -18.898 -20.389 1.00 87.69 335 ARG A C 1
ATOM 2792 O O . ARG A 1 335 ? -16.084 -18.624 -21.469 1.00 87.69 335 ARG A O 1
ATOM 2799 N N . ASP A 1 336 ? -17.784 -19.498 -20.274 1.00 74.00 336 ASP A N 1
ATOM 2800 C CA . ASP A 1 336 ? -18.669 -19.701 -21.418 1.00 74.00 336 ASP A CA 1
ATOM 2801 C C . ASP A 1 336 ? -19.146 -18.324 -21.912 1.00 74.00 336 ASP A C 1
ATOM 2803 O O . ASP A 1 336 ? -19.737 -17.555 -21.147 1.00 74.00 336 ASP A O 1
ATOM 2807 N N . ILE A 1 337 ? -18.828 -17.996 -23.168 1.00 59.09 337 ILE A N 1
ATOM 2808 C CA . ILE A 1 337 ? -19.162 -16.720 -23.830 1.00 59.09 337 ILE A CA 1
ATOM 2809 C C . ILE A 1 337 ? -20.427 -16.871 -24.664 1.00 59.09 337 ILE A C 1
ATOM 2811 O O . ILE A 1 337 ? -20.492 -17.842 -25.455 1.00 59.09 337 ILE A O 1
#

Radius of gyration: 24.93 Å; chains: 1; bounding box: 78×56×64 Å

Secondary structure (DSSP, 8-state):
-HHHHHHHHHHHHHHHHHHHHHHHHHHHHHHHHHT-EEEEEEEEEEEEEETTEEEEEEEEEEESSEE---TT-HHHHHIIIIIHHHS-GGGHHHHHHHHHHTS--EE----SSTTS-EEEEEEEEEEEESSS--S-GGGTEEEEEEETTT--BSS-S---EEE-TT-S-EEEEEEEEEEGGG--TTS---EEEEEEETTT--EEEEEE----EEEEE-SSSPPPPTTTTSHHHHHHHHHIIIIIS--HHHHHTTB-TT-SS--GGGG-SGGGGGEEEEEEEEEEEETTEEEEEEEEEEEE-TTSSS--EEEEEEEEEEEETTEEEEEEEPPPEEPP-